Protein AF-A0A7W5F806-F1 (afdb_monomer)

Solvent-accessible surface area (backbone atoms only — not comparable to full-atom values): 10351 Å² total; per-residue (Å²): 133,63,73,72,60,57,54,53,52,53,51,51,53,52,50,52,51,51,52,53,51,51,50,52,54,54,52,52,51,53,51,51,50,54,50,49,51,55,50,48,52,54,51,50,49,52,49,50,55,48,52,51,53,49,49,53,52,48,57,46,51,53,48,53,52,50,50,52,50,52,51,52,51,50,51,52,51,43,52,49,51,53,53,50,45,50,51,52,47,52,51,35,40,72,46,95,58,99,50,35,64,62,50,40,51,50,45,47,64,65,39,50,60,55,48,52,49,45,50,53,54,42,35,74,77,41,53,89,49,36,63,51,52,50,49,46,49,49,55,51,51,54,42,53,51,50,55,46,54,34,40,75,73,62,36,62,73,41,58,79,66,46,55,63,57,49,53,56,47,51,52,44,51,50,52,36,49,48,33,51,53,24,53,75,69,73,44,81,58,73,87,130

Secondary structure (DSSP, 8-state):
--HHHHHHHHHHHHHHHHHHHHHHHHHHHHHHHHHHHHHHHHHHHHHHHHHHHHHHHHHHHHHHHHHHHHHHHHHHHHHHHHHHHHHHHHHHHHS-STTHHHHHHHHHHHHHHHHHHHHHHHHHH-GGGHHHHHHHHHHHHHHHHHHHHHHHHHGGGGGGTHHHHHHHHHHHHHHHHHHHHHHHHTPPPPP-

Radius of gyration: 40.41 Å; Cα contacts (8 Å, |Δi|>4): 108; chains: 1; bounding box: 88×19×124 Å

Nearest PDB structures (foldseek):
  9ivk-assembly1_A  TM=4.702E-01  e=1.812E+00  artificial sequences

Sequence (192 aa):
MDETQVVVVAAVVAAVAAVLASAVGAGGAILAQMLTVRATDKASAKRFEWEQKQAIRREKAERDAIFAETTRELFSKYLAAHYEYRLELARSCFEDSSTVVEKMDAAVEKYAGEILQIQSEIALIAPSLADATQELLSMGVDAGQAMRKAAEKDGATGAKGLRGEFDAFHDSVEDCREAMAAHLRGEPIPEA

pLDDT: mean 72.85, std 12.63, range [40.34, 89.38]

Foldseek 3Di:
DDPVVVVVVVVVVVVVVVVVVVVVVVVVVVVVVVVVVVVVVVVVVVVVVVVVVVVVVVVVVVVLVVLLVVLVVLLVQLVVLLVVLLVQLLVLLQDPDPCSLVSLVVSCVVSVVVNVVSLVVNCVSPVQLNVLSVVLVVLSVVLSVVSNVLCVPPNSPSNVVCVVSVVVSVVSSVLSVQQSVCVSVVHRRDDD

Structure (mmCIF, N/CA/C/O backbone):
data_AF-A0A7W5F806-F1
#
_entry.id   AF-A0A7W5F806-F1
#
loop_
_atom_site.group_PDB
_atom_site.id
_atom_site.type_symbol
_atom_site.label_atom_id
_atom_site.label_alt_id
_atom_site.label_comp_id
_atom_site.label_asym_id
_atom_site.label_entity_id
_atom_site.label_seq_id
_atom_site.pdbx_PDB_ins_code
_atom_site.Cartn_x
_atom_site.Cartn_y
_atom_site.Cartn_z
_atom_site.occupancy
_atom_site.B_iso_or_equiv
_atom_site.auth_seq_id
_atom_site.auth_comp_id
_atom_site.auth_asym_id
_atom_site.auth_atom_id
_atom_site.pdbx_PDB_model_num
ATOM 1 N N . MET A 1 1 ? 58.789 -3.090 -92.315 1.00 53.44 1 MET A N 1
ATOM 2 C CA . MET A 1 1 ? 58.625 -2.650 -90.915 1.00 53.44 1 MET A CA 1
ATOM 3 C C . MET A 1 1 ? 59.575 -3.486 -90.093 1.00 53.44 1 MET A C 1
ATOM 5 O O . MET A 1 1 ? 59.567 -4.696 -90.260 1.00 53.44 1 MET A O 1
ATOM 9 N N . ASP A 1 2 ? 60.448 -2.825 -89.344 1.00 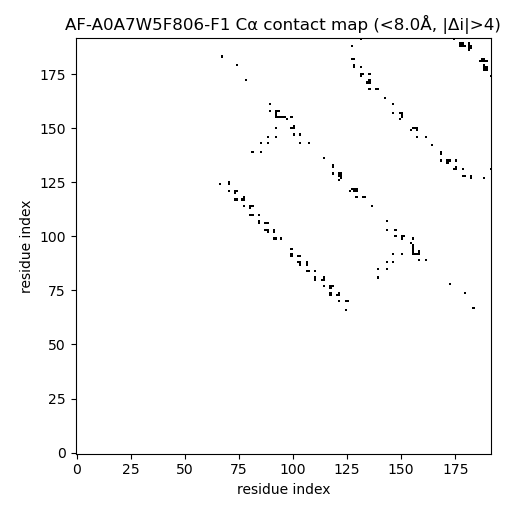50.41 2 ASP A N 1
ATOM 10 C CA . ASP A 1 2 ? 61.584 -3.431 -88.647 1.00 50.41 2 ASP A CA 1
ATOM 11 C C . ASP A 1 2 ? 61.082 -4.250 -87.443 1.00 50.41 2 ASP A C 1
ATOM 13 O O . ASP A 1 2 ? 60.284 -3.740 -86.650 1.00 50.41 2 ASP A O 1
ATOM 17 N N . GLU A 1 3 ? 61.483 -5.519 -87.315 1.00 54.19 3 GLU A N 1
ATOM 18 C CA . GLU A 1 3 ? 61.002 -6.445 -86.264 1.00 54.19 3 GLU A CA 1
ATOM 19 C C . GLU A 1 3 ? 61.240 -5.897 -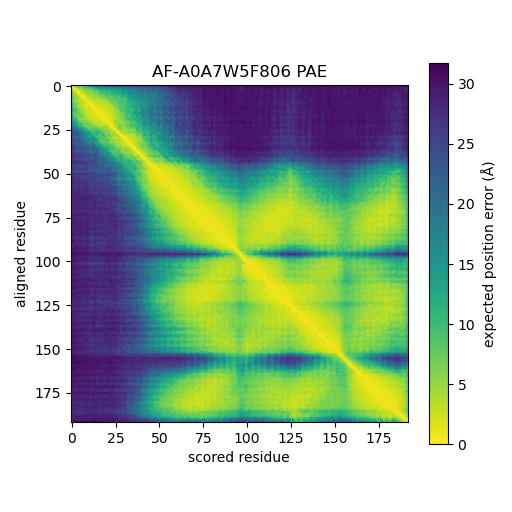84.846 1.00 54.19 3 GLU A C 1
ATOM 21 O O . GLU A 1 3 ? 60.463 -6.144 -83.921 1.00 54.19 3 GLU A O 1
ATOM 26 N N . THR A 1 4 ? 62.260 -5.056 -84.689 1.00 55.75 4 THR A N 1
ATOM 27 C CA . THR A 1 4 ? 62.587 -4.318 -83.465 1.00 55.75 4 THR A CA 1
ATOM 28 C C . THR A 1 4 ? 61.503 -3.326 -83.036 1.00 55.75 4 THR A C 1
ATOM 30 O O . THR A 1 4 ? 61.292 -3.148 -81.837 1.00 55.75 4 THR A O 1
ATOM 33 N N . GLN A 1 5 ? 60.753 -2.716 -83.962 1.00 49.06 5 GLN A N 1
ATOM 34 C CA . GLN A 1 5 ? 59.660 -1.799 -83.606 1.00 49.06 5 GLN A CA 1
ATOM 35 C C . GLN A 1 5 ? 58.417 -2.534 -83.086 1.00 49.06 5 GLN A C 1
ATOM 37 O O . GLN A 1 5 ? 57.716 -2.017 -82.218 1.00 49.06 5 GLN A O 1
ATOM 42 N N . VAL A 1 6 ? 58.161 -3.757 -83.561 1.00 57.75 6 VAL A N 1
ATOM 43 C CA . VAL A 1 6 ? 57.002 -4.562 -83.134 1.00 57.75 6 VAL A CA 1
ATOM 44 C C . VAL A 1 6 ? 57.175 -5.052 -81.692 1.00 57.75 6 VAL A C 1
ATOM 46 O O . VAL A 1 6 ? 56.229 -5.001 -80.904 1.00 57.75 6 VAL A O 1
ATOM 49 N N . VAL A 1 7 ? 58.395 -5.447 -81.311 1.00 60.81 7 VAL A N 1
ATOM 50 C CA . VAL A 1 7 ? 58.714 -5.915 -79.949 1.00 60.81 7 VAL A CA 1
ATOM 51 C C . VAL A 1 7 ? 58.60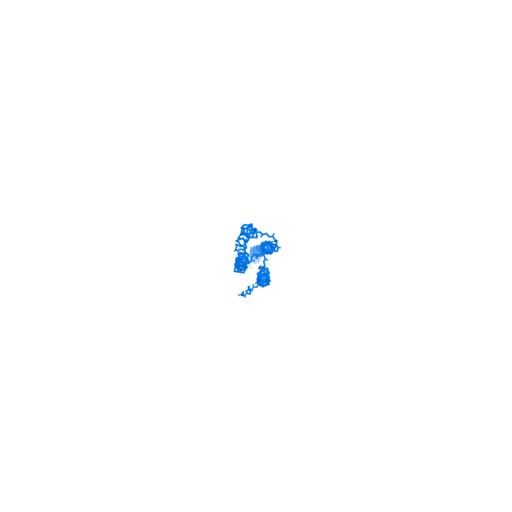8 -4.786 -78.918 1.00 60.81 7 VAL A C 1
ATOM 53 O O . VAL A 1 7 ? 58.071 -4.995 -77.829 1.00 60.81 7 VAL A O 1
ATOM 56 N N . VAL A 1 8 ? 59.051 -3.572 -79.261 1.00 62.59 8 VAL A N 1
ATOM 57 C CA . VAL A 1 8 ? 58.973 -2.410 -78.357 1.00 62.59 8 VAL A CA 1
ATOM 58 C C . VAL A 1 8 ? 57.521 -1.990 -78.117 1.00 62.59 8 VAL A C 1
ATOM 60 O O . VAL A 1 8 ? 57.140 -1.742 -76.975 1.00 62.59 8 VAL A O 1
ATOM 63 N N . VAL A 1 9 ? 56.677 -1.976 -79.153 1.00 65.06 9 VAL A N 1
ATOM 64 C CA . VAL A 1 9 ? 55.251 -1.638 -79.001 1.00 65.06 9 VAL A CA 1
ATOM 65 C C . VAL A 1 9 ? 54.519 -2.692 -78.165 1.00 65.06 9 VAL A C 1
ATOM 67 O O . VAL A 1 9 ? 53.753 -2.332 -77.272 1.00 65.06 9 VAL A O 1
ATOM 70 N N . ALA A 1 10 ? 54.794 -3.982 -78.378 1.00 64.56 10 ALA A N 1
ATOM 71 C CA . ALA A 1 10 ? 54.199 -5.055 -77.580 1.00 64.56 10 ALA A CA 1
ATOM 72 C C . ALA A 1 10 ? 54.601 -4.976 -76.094 1.00 64.56 10 ALA A C 1
ATOM 74 O O . ALA A 1 10 ? 53.752 -5.136 -75.216 1.00 64.56 10 ALA A O 1
ATOM 75 N N . ALA A 1 11 ? 55.868 -4.663 -75.802 1.00 65.88 11 ALA A N 1
ATOM 76 C CA . ALA A 1 11 ? 56.357 -4.490 -74.435 1.00 65.88 11 ALA A CA 1
ATOM 77 C C . ALA A 1 11 ? 55.731 -3.270 -73.735 1.00 65.88 11 ALA A C 1
ATOM 79 O O . ALA A 1 11 ? 55.354 -3.355 -72.565 1.00 65.88 11 ALA A O 1
ATOM 80 N N . VAL A 1 12 ? 55.554 -2.155 -74.454 1.00 65.25 12 VAL A N 1
ATOM 81 C CA . VAL A 1 12 ? 54.897 -0.950 -73.921 1.00 65.25 12 VAL A CA 1
ATOM 82 C C . VAL A 1 12 ? 53.415 -1.210 -73.642 1.00 65.25 12 VAL A C 1
ATOM 84 O O . VAL A 1 12 ? 52.924 -0.846 -72.576 1.00 65.25 12 VAL A O 1
ATOM 87 N N . VAL A 1 13 ? 52.704 -1.897 -74.542 1.00 66.75 13 VAL A N 1
ATOM 88 C CA . VAL A 1 13 ? 51.288 -2.251 -74.337 1.00 66.75 13 VAL A CA 1
ATOM 89 C C . VAL A 1 13 ? 51.118 -3.200 -73.145 1.00 66.75 13 VAL A C 1
ATOM 91 O O . VAL A 1 13 ? 50.230 -2.986 -72.320 1.00 66.75 13 VAL A O 1
ATOM 94 N N . ALA A 1 14 ? 51.992 -4.201 -72.996 1.00 65.44 14 ALA A N 1
ATOM 95 C CA . ALA A 1 14 ? 51.965 -5.118 -71.856 1.00 65.44 14 ALA A CA 1
ATOM 96 C C . ALA A 1 14 ? 52.254 -4.405 -70.521 1.00 65.44 14 ALA A C 1
ATOM 98 O O . ALA A 1 14 ? 51.575 -4.662 -69.527 1.00 65.44 14 ALA A O 1
ATOM 99 N N . ALA A 1 15 ? 53.209 -3.469 -70.498 1.00 58.03 15 ALA A N 1
ATOM 100 C CA . ALA A 1 15 ? 53.522 -2.679 -69.309 1.00 58.03 15 ALA A CA 1
ATOM 101 C C . ALA A 1 15 ? 52.363 -1.750 -68.909 1.00 58.03 15 ALA A C 1
ATOM 103 O O . ALA A 1 15 ? 52.002 -1.685 -67.735 1.00 58.03 15 ALA A O 1
ATOM 104 N N . VAL A 1 16 ? 51.725 -1.083 -69.877 1.00 55.22 16 VAL A N 1
ATOM 105 C CA . VAL A 1 16 ? 50.552 -0.228 -69.626 1.00 55.22 16 VAL A CA 1
ATOM 106 C C . VAL A 1 16 ? 49.368 -1.058 -69.120 1.00 55.22 16 VAL A C 1
ATOM 108 O O . VAL A 1 16 ? 48.707 -0.659 -68.161 1.00 55.22 16 VAL A O 1
ATOM 111 N N . ALA A 1 17 ? 49.136 -2.244 -69.690 1.00 56.22 17 ALA A N 1
ATOM 112 C CA . ALA A 1 17 ? 48.099 -3.161 -69.222 1.00 56.22 17 ALA A CA 1
ATOM 113 C C . ALA A 1 17 ? 48.364 -3.664 -67.791 1.00 56.22 17 ALA A C 1
ATOM 115 O O . ALA A 1 17 ? 47.437 -3.718 -66.984 1.00 56.22 17 ALA A O 1
ATOM 116 N N . ALA A 1 18 ? 49.618 -3.969 -67.442 1.00 56.12 18 ALA A N 1
ATOM 117 C CA . ALA A 1 18 ? 50.000 -4.386 -66.093 1.00 56.12 18 ALA A CA 1
ATOM 118 C C . ALA A 1 18 ? 49.820 -3.261 -65.059 1.00 56.12 18 ALA A C 1
ATOM 120 O O . ALA A 1 18 ? 49.301 -3.499 -63.967 1.00 56.12 18 ALA A O 1
ATOM 121 N N . VAL A 1 19 ? 50.181 -2.022 -65.411 1.00 52.84 19 VAL A N 1
ATOM 122 C CA . VAL A 1 19 ? 49.985 -0.847 -64.546 1.00 52.84 19 VAL A CA 1
ATOM 123 C C . VAL A 1 19 ? 48.495 -0.586 -64.322 1.00 52.84 19 VAL A C 1
ATOM 125 O O . VAL A 1 19 ? 48.072 -0.439 -63.176 1.00 52.84 19 VAL A O 1
ATOM 128 N N . LEU A 1 20 ? 47.675 -0.625 -65.375 1.00 48.78 20 LEU A N 1
ATOM 129 C CA . LEU A 1 20 ? 46.223 -0.463 -65.259 1.00 48.78 20 LEU A CA 1
ATOM 130 C C . LEU A 1 20 ? 45.578 -1.592 -64.439 1.00 48.78 20 LEU A C 1
ATOM 132 O O . LEU A 1 20 ? 44.752 -1.317 -63.571 1.00 48.78 20 LEU A O 1
ATOM 136 N N . ALA A 1 21 ? 45.994 -2.845 -64.638 1.00 55.81 21 ALA A N 1
ATOM 137 C CA . ALA A 1 21 ? 45.506 -3.980 -63.855 1.00 55.81 21 ALA A CA 1
ATOM 138 C C . ALA A 1 21 ? 45.890 -3.870 -62.367 1.00 55.81 21 ALA A C 1
ATOM 140 O O . ALA A 1 21 ? 45.052 -4.112 -61.495 1.00 55.81 21 ALA A O 1
ATOM 141 N N . SER A 1 22 ? 47.120 -3.439 -62.060 1.00 51.88 22 SER A N 1
ATOM 142 C CA . SER A 1 22 ? 47.565 -3.212 -60.677 1.00 51.88 22 SER A CA 1
ATOM 143 C C . SER A 1 22 ? 46.823 -2.055 -59.996 1.00 51.88 22 SER A C 1
ATOM 145 O O . SER A 1 22 ? 46.468 -2.161 -58.822 1.00 51.88 22 SER A O 1
ATOM 147 N N . ALA A 1 23 ? 46.509 -0.987 -60.738 1.00 52.72 23 ALA A N 1
ATOM 148 C CA . ALA A 1 23 ? 45.757 0.157 -60.233 1.00 52.72 23 ALA A CA 1
ATOM 149 C C . ALA A 1 23 ? 44.295 -0.211 -59.929 1.00 52.72 23 ALA A C 1
ATOM 151 O O . ALA A 1 23 ? 43.752 0.203 -58.904 1.00 52.72 23 ALA A O 1
ATOM 152 N N . VAL A 1 24 ? 43.672 -1.047 -60.767 1.00 56.75 24 VAL A N 1
ATOM 153 C CA . VAL A 1 24 ? 42.317 -1.574 -60.534 1.00 56.75 24 VAL A CA 1
ATOM 154 C C . VAL A 1 24 ? 42.290 -2.532 -59.334 1.00 56.75 24 VAL A C 1
ATOM 156 O O . VAL A 1 24 ? 41.389 -2.437 -58.499 1.00 56.75 24 VAL A O 1
ATOM 159 N N . GLY A 1 25 ? 43.299 -3.398 -59.183 1.00 53.50 25 GLY A N 1
ATOM 160 C CA . GLY A 1 25 ? 43.433 -4.285 -58.020 1.00 53.50 25 GLY A CA 1
ATOM 161 C C . GLY A 1 25 ? 43.620 -3.529 -56.697 1.00 53.50 25 GLY A C 1
ATOM 162 O O . GLY A 1 25 ? 42.955 -3.837 -55.706 1.00 53.50 25 GLY A O 1
ATOM 163 N N . ALA A 1 26 ? 44.461 -2.489 -56.687 1.00 56.12 26 ALA A N 1
ATOM 164 C CA . ALA A 1 26 ? 44.672 -1.639 -55.514 1.00 56.12 26 ALA A CA 1
ATOM 165 C C . ALA A 1 26 ? 43.434 -0.785 -55.174 1.00 56.12 26 ALA A C 1
ATOM 167 O O . ALA A 1 26 ? 43.068 -0.661 -54.004 1.00 56.12 26 ALA A O 1
ATOM 168 N N . GLY A 1 27 ? 42.736 -0.254 -56.186 1.00 40.34 27 GLY A N 1
ATOM 169 C CA . GLY A 1 27 ? 41.487 0.492 -56.003 1.00 40.34 27 GLY A CA 1
ATOM 170 C C . GLY A 1 27 ? 40.355 -0.360 -55.413 1.00 40.34 27 GLY A C 1
ATOM 171 O O . GLY A 1 27 ? 39.630 0.101 -54.529 1.00 40.34 27 GLY A O 1
ATOM 172 N N . GLY A 1 28 ? 40.243 -1.627 -55.828 1.00 48.16 28 GLY A N 1
ATOM 173 C CA . GLY A 1 28 ? 39.284 -2.581 -55.262 1.00 48.16 28 GLY A CA 1
ATOM 174 C C . GLY A 1 28 ? 39.561 -2.925 -53.794 1.00 48.16 28 GLY A C 1
ATOM 175 O O . GLY A 1 28 ? 38.628 -3.003 -52.995 1.00 48.16 28 GLY A O 1
ATOM 176 N N . ALA A 1 29 ? 40.835 -3.059 -53.410 1.00 55.88 29 ALA A N 1
ATOM 177 C CA . ALA A 1 29 ? 41.231 -3.341 -52.030 1.00 55.88 29 ALA A CA 1
ATOM 178 C C . ALA A 1 29 ? 40.919 -2.175 -51.073 1.00 55.88 29 ALA A C 1
ATOM 180 O O . ALA A 1 29 ? 40.424 -2.405 -49.970 1.00 55.88 29 ALA A O 1
ATOM 181 N N . ILE A 1 30 ? 41.133 -0.926 -51.504 1.00 54.56 30 ILE A N 1
ATOM 182 C CA . ILE A 1 30 ? 40.809 0.269 -50.704 1.00 54.56 30 ILE A CA 1
ATOM 183 C C . ILE A 1 30 ? 39.291 0.397 -50.508 1.00 54.56 30 ILE A C 1
ATOM 185 O O . ILE A 1 30 ? 38.830 0.666 -49.398 1.00 54.56 30 ILE A O 1
ATOM 189 N N . LEU A 1 31 ? 38.495 0.147 -51.553 1.00 43.94 31 LEU A N 1
ATOM 190 C CA . LEU A 1 31 ? 37.032 0.156 -51.449 1.00 43.94 31 LEU A CA 1
ATOM 191 C C . LEU A 1 31 ? 36.510 -0.967 -50.545 1.00 43.94 31 LEU A C 1
ATOM 193 O O . LEU A 1 31 ? 35.621 -0.720 -49.730 1.00 43.94 31 LEU A O 1
ATOM 197 N N . ALA A 1 32 ? 37.083 -2.170 -50.629 1.00 54.22 32 ALA A N 1
ATOM 198 C CA . ALA A 1 32 ? 36.756 -3.268 -49.724 1.00 54.22 32 ALA A CA 1
ATOM 199 C C . ALA A 1 32 ? 37.082 -2.907 -48.268 1.00 54.22 32 ALA A C 1
ATOM 201 O O . ALA A 1 32 ? 36.230 -3.094 -47.404 1.00 54.22 32 ALA A O 1
ATOM 202 N N . GLN A 1 33 ? 38.248 -2.303 -48.004 1.00 52.94 33 GLN A N 1
ATOM 203 C CA . GLN A 1 33 ? 38.631 -1.838 -46.667 1.00 52.94 33 GLN A CA 1
ATOM 204 C C . GLN A 1 33 ? 37.668 -0.765 -46.132 1.00 52.94 33 GLN A C 1
ATOM 206 O O . GLN A 1 33 ? 37.164 -0.894 -45.015 1.00 52.94 33 GLN A O 1
ATOM 211 N N . MET A 1 34 ? 37.314 0.242 -46.941 1.00 48.69 34 MET A N 1
ATOM 212 C CA . MET A 1 34 ? 36.336 1.273 -46.559 1.00 48.69 34 MET A CA 1
ATOM 213 C C . MET A 1 34 ? 34.936 0.698 -46.295 1.00 48.69 34 MET A C 1
ATOM 215 O O . MET A 1 34 ? 34.245 1.137 -45.372 1.00 48.69 34 MET A O 1
ATOM 219 N N . LEU A 1 35 ? 34.503 -0.289 -47.085 1.00 46.19 35 LEU A N 1
ATOM 220 C CA . LEU A 1 35 ? 33.226 -0.973 -46.883 1.00 46.19 35 LEU A CA 1
ATOM 221 C C . LEU A 1 35 ? 33.250 -1.867 -45.642 1.00 46.19 35 LEU A C 1
ATOM 223 O O . LEU A 1 35 ? 32.270 -1.871 -44.899 1.00 46.19 35 LEU A O 1
ATOM 227 N N . THR A 1 36 ? 34.356 -2.567 -45.370 1.00 47.38 36 THR A N 1
ATOM 228 C CA . THR A 1 36 ? 34.499 -3.370 -44.151 1.00 47.38 36 THR A CA 1
ATOM 229 C C . THR A 1 36 ? 34.490 -2.503 -42.903 1.00 47.38 36 THR A C 1
ATOM 231 O O . THR A 1 36 ? 33.782 -2.870 -41.973 1.00 47.38 36 THR A O 1
ATOM 234 N N . VAL A 1 37 ? 35.153 -1.336 -42.904 1.00 49.78 37 VAL A N 1
ATOM 235 C CA . VAL A 1 37 ? 35.123 -0.366 -41.791 1.00 49.78 37 VAL A CA 1
ATOM 236 C C . VAL A 1 37 ? 33.700 0.144 -41.565 1.00 49.78 37 VAL A C 1
ATOM 238 O O . VAL A 1 37 ? 33.172 0.025 -40.467 1.00 49.78 37 VAL A O 1
ATOM 241 N N . ARG A 1 38 ? 32.992 0.572 -42.620 1.00 53.03 38 ARG A N 1
ATOM 242 C CA . ARG A 1 38 ? 31.582 0.994 -42.495 1.00 53.03 38 ARG A CA 1
ATOM 243 C C . ARG A 1 38 ? 30.645 -0.127 -42.039 1.00 53.03 38 ARG A C 1
ATOM 245 O O . ARG A 1 38 ? 29.655 0.143 -41.360 1.00 53.03 38 ARG A O 1
ATOM 252 N N . ALA A 1 39 ? 30.899 -1.371 -42.438 1.00 52.84 39 ALA A N 1
ATOM 253 C CA . ALA A 1 39 ? 30.115 -2.523 -42.002 1.00 52.84 39 ALA A CA 1
ATOM 254 C C . ALA A 1 39 ? 30.413 -2.894 -40.541 1.00 52.84 39 ALA A C 1
ATOM 256 O O . ALA A 1 39 ? 29.477 -3.208 -39.805 1.00 52.84 39 ALA A O 1
ATOM 257 N N . THR A 1 40 ? 31.677 -2.804 -40.108 1.00 57.41 40 THR A N 1
ATOM 258 C CA . THR A 1 40 ? 32.054 -2.997 -38.700 1.00 57.41 40 THR A CA 1
ATOM 259 C C . THR A 1 40 ? 31.499 -1.880 -37.831 1.00 57.41 40 THR A C 1
ATOM 261 O O . THR A 1 40 ? 30.894 -2.195 -36.819 1.00 57.41 40 THR A O 1
ATOM 264 N N . ASP A 1 41 ? 31.546 -0.618 -38.255 1.00 55.59 41 ASP A N 1
ATOM 265 C CA . ASP A 1 41 ? 30.942 0.503 -37.522 1.00 55.59 41 ASP A CA 1
ATOM 266 C C . ASP A 1 41 ? 29.429 0.335 -37.356 1.00 55.59 41 ASP A C 1
ATOM 268 O O . ASP A 1 41 ? 28.892 0.522 -36.267 1.00 55.59 41 ASP A O 1
ATOM 272 N N . LYS A 1 42 ? 28.720 -0.103 -38.406 1.00 59.12 42 LYS A N 1
ATOM 273 C CA . LYS A 1 42 ? 27.279 -0.396 -38.322 1.00 59.12 42 LYS A CA 1
ATOM 274 C C . LYS A 1 42 ? 26.971 -1.602 -37.433 1.00 59.12 42 LYS A C 1
ATOM 276 O O . LYS A 1 42 ? 25.951 -1.602 -36.747 1.00 59.12 42 LYS A O 1
ATOM 281 N N . ALA A 1 43 ? 27.806 -2.640 -37.452 1.00 62.31 43 ALA A N 1
ATOM 282 C CA . ALA A 1 43 ? 27.638 -3.805 -36.586 1.00 62.31 43 ALA A CA 1
ATOM 283 C C . ALA A 1 43 ? 27.928 -3.460 -35.115 1.00 62.31 43 ALA A C 1
ATOM 285 O O . ALA A 1 43 ? 27.178 -3.876 -34.234 1.00 62.31 43 ALA A O 1
ATOM 286 N N . SER A 1 44 ? 28.959 -2.655 -34.862 1.00 62.03 44 SER A N 1
ATOM 287 C CA . SER A 1 44 ? 29.324 -2.129 -33.546 1.00 62.03 44 SER A CA 1
ATOM 288 C C . SER A 1 44 ? 28.252 -1.189 -33.001 1.00 62.03 44 SER A C 1
ATOM 290 O O . SER A 1 44 ? 27.843 -1.350 -31.858 1.00 62.03 44 SER A O 1
ATOM 292 N N . ALA A 1 45 ? 27.705 -0.292 -33.829 1.00 61.97 45 ALA A N 1
ATOM 293 C CA . ALA A 1 45 ? 26.586 0.571 -33.453 1.00 61.97 45 ALA A CA 1
ATOM 294 C C . ALA A 1 45 ? 25.328 -0.240 -33.098 1.00 61.97 45 ALA A C 1
ATOM 296 O O . ALA A 1 45 ? 24.699 0.018 -32.079 1.00 61.97 45 ALA A O 1
ATOM 297 N N . LYS A 1 46 ? 24.999 -1.286 -33.871 1.00 70.31 46 LYS A N 1
ATOM 298 C CA . LYS A 1 46 ? 23.878 -2.190 -33.550 1.00 70.31 46 LYS A CA 1
ATOM 299 C C . LYS A 1 46 ? 24.090 -2.963 -32.248 1.00 70.31 46 LYS A C 1
ATOM 301 O O . LYS A 1 46 ? 23.133 -3.161 -31.504 1.00 70.31 46 LYS A O 1
ATOM 306 N N . ARG A 1 47 ? 25.318 -3.422 -31.980 1.00 67.50 47 ARG A N 1
ATOM 307 C CA . ARG A 1 47 ? 25.665 -4.075 -30.708 1.00 67.50 47 ARG A CA 1
ATOM 308 C C . ARG A 1 47 ? 25.538 -3.097 -29.546 1.00 67.50 47 ARG A C 1
ATOM 310 O O . ARG A 1 47 ? 24.875 -3.433 -28.577 1.00 67.50 47 ARG A O 1
ATOM 317 N N . PHE A 1 48 ? 26.055 -1.882 -29.692 1.00 71.12 48 PHE A N 1
ATOM 318 C CA . PHE A 1 48 ? 25.937 -0.828 -28.689 1.00 71.12 48 PHE A CA 1
ATOM 319 C C . PHE A 1 48 ? 24.473 -0.451 -28.408 1.00 71.12 48 PHE A C 1
ATOM 321 O O . PHE A 1 48 ? 24.060 -0.411 -27.254 1.00 71.12 48 PHE A O 1
ATOM 328 N N . GLU A 1 49 ? 23.644 -0.261 -29.442 1.00 73.06 49 GLU A N 1
ATOM 329 C CA . GLU A 1 49 ? 22.204 -0.014 -29.275 1.00 73.06 49 GLU A CA 1
ATOM 330 C C . GLU A 1 49 ? 21.491 -1.176 -28.572 1.00 73.06 49 GLU A C 1
ATOM 332 O O . GLU A 1 49 ? 20.581 -0.964 -27.766 1.00 73.06 49 GLU A O 1
ATOM 337 N N . TRP A 1 50 ? 21.871 -2.417 -28.885 1.00 81.38 50 TRP A N 1
ATOM 338 C CA . TRP A 1 50 ? 21.316 -3.595 -28.229 1.00 81.38 50 TRP A CA 1
ATOM 339 C C . TRP A 1 50 ? 21.742 -3.669 -26.758 1.00 81.38 50 TRP A C 1
ATOM 341 O O . TRP A 1 50 ? 20.880 -3.858 -25.902 1.00 81.38 50 TRP A O 1
ATOM 351 N N . GLU A 1 51 ? 23.022 -3.456 -26.450 1.00 76.81 51 GLU A N 1
ATOM 352 C CA . GLU A 1 51 ? 23.556 -3.419 -25.083 1.00 76.81 51 GLU A CA 1
ATOM 353 C C . GLU A 1 51 ? 22.903 -2.305 -24.259 1.00 76.81 51 GLU A C 1
ATOM 355 O O . GLU A 1 51 ? 22.460 -2.552 -23.139 1.00 76.81 51 GLU A O 1
ATOM 360 N N . GLN A 1 52 ? 22.728 -1.113 -24.838 1.00 81.62 52 GLN A N 1
ATOM 361 C CA . GLN A 1 52 ? 22.028 -0.002 -24.195 1.00 81.62 52 GLN A CA 1
ATOM 362 C C . GLN A 1 52 ? 20.558 -0.347 -23.917 1.00 81.62 52 GLN A C 1
ATOM 364 O O . GLN A 1 52 ? 20.063 -0.118 -22.815 1.00 81.62 52 GLN A O 1
ATOM 369 N N . LYS A 1 53 ? 19.852 -0.961 -24.878 1.00 78.44 53 LYS A N 1
ATOM 370 C CA . LYS A 1 53 ? 18.470 -1.429 -24.672 1.00 78.44 53 LYS A CA 1
ATOM 371 C C . LYS A 1 53 ? 18.382 -2.509 -23.593 1.00 78.44 53 LYS A C 1
ATOM 373 O O . LYS A 1 53 ? 17.414 -2.515 -22.836 1.00 78.44 53 LYS A O 1
ATOM 378 N N . GLN A 1 54 ? 19.353 -3.417 -23.513 1.00 79.94 54 GLN A N 1
ATOM 379 C CA . GLN A 1 54 ? 19.414 -4.430 -22.455 1.00 79.94 54 GLN A CA 1
ATOM 380 C C . GLN A 1 54 ? 19.677 -3.797 -21.086 1.00 79.94 54 GLN A C 1
ATOM 382 O O . GLN A 1 54 ? 19.005 -4.161 -20.124 1.00 79.94 54 GLN A O 1
ATOM 387 N N . ALA A 1 55 ? 20.589 -2.826 -21.003 1.00 74.69 55 ALA A N 1
ATOM 388 C CA . ALA A 1 55 ? 20.875 -2.093 -19.775 1.00 74.69 55 ALA A CA 1
ATOM 389 C C . ALA A 1 55 ? 19.633 -1.349 -19.262 1.00 74.69 55 ALA A C 1
ATOM 391 O O . ALA A 1 55 ? 19.248 -1.543 -18.115 1.00 74.69 55 ALA A O 1
ATOM 392 N N . ILE A 1 56 ? 18.932 -0.612 -20.135 1.00 80.69 56 ILE A N 1
ATOM 393 C CA . ILE A 1 56 ? 17.680 0.083 -19.785 1.00 80.69 56 ILE A CA 1
ATOM 394 C C . ILE A 1 56 ? 16.617 -0.910 -19.294 1.00 80.69 56 ILE A C 1
ATOM 396 O O . ILE A 1 56 ? 15.917 -0.638 -18.322 1.00 80.69 56 ILE A O 1
ATOM 400 N N . ARG A 1 57 ? 16.485 -2.075 -19.944 1.00 81.44 57 ARG A N 1
ATOM 401 C CA . ARG A 1 57 ? 15.535 -3.115 -19.514 1.00 81.44 57 ARG A CA 1
ATOM 402 C C . ARG A 1 57 ? 15.887 -3.696 -18.147 1.00 81.44 57 ARG A C 1
ATOM 404 O O . ARG A 1 57 ? 14.972 -3.919 -17.364 1.00 81.44 57 ARG A O 1
ATOM 411 N N . ARG A 1 58 ? 17.171 -3.936 -17.861 1.00 83.56 58 ARG A N 1
ATOM 412 C CA . ARG A 1 58 ? 17.625 -4.418 -16.546 1.00 83.56 58 ARG A CA 1
ATOM 413 C C . ARG A 1 58 ? 17.394 -3.380 -15.460 1.00 83.56 58 ARG A C 1
ATOM 415 O O . ARG A 1 58 ? 16.767 -3.701 -14.465 1.00 83.56 58 ARG A O 1
ATOM 422 N N . GLU A 1 59 ? 17.802 -2.138 -15.697 1.00 77.31 59 GLU A N 1
ATOM 423 C CA . GLU A 1 59 ? 17.605 -1.037 -14.750 1.00 77.31 59 GLU A CA 1
ATOM 424 C C . GLU A 1 59 ? 16.114 -0.784 -14.488 1.00 77.31 59 GLU A C 1
ATOM 426 O O . GLU A 1 59 ? 15.710 -0.464 -13.372 1.00 77.31 59 GLU A O 1
ATOM 431 N N . LYS A 1 60 ? 15.266 -0.940 -15.512 1.00 80.56 60 LYS A N 1
ATOM 432 C CA . LYS A 1 60 ? 13.815 -0.906 -15.332 1.00 80.56 60 LYS A CA 1
ATOM 433 C C . LYS A 1 60 ? 13.333 -2.082 -14.477 1.00 80.56 60 LYS A C 1
ATOM 435 O O . LYS A 1 60 ? 12.628 -1.845 -13.513 1.00 80.56 60 LYS A O 1
ATOM 440 N N . ALA A 1 61 ? 13.736 -3.314 -14.788 1.00 80.00 61 ALA A N 1
ATOM 441 C CA . ALA A 1 61 ? 13.323 -4.494 -14.027 1.00 80.00 61 ALA A CA 1
ATOM 442 C C . ALA A 1 61 ? 13.767 -4.440 -12.553 1.00 80.00 61 ALA A C 1
ATOM 444 O O . ALA A 1 61 ? 13.010 -4.832 -11.671 1.00 80.00 61 ALA A O 1
ATOM 445 N N . GLU A 1 62 ? 14.966 -3.925 -12.276 1.00 81.69 62 GLU A N 1
ATOM 446 C CA . GLU A 1 62 ? 15.464 -3.700 -10.914 1.00 81.69 62 GLU A CA 1
ATOM 447 C C . GLU A 1 62 ? 14.629 -2.647 -10.181 1.00 81.69 62 GLU A C 1
ATOM 449 O O . GLU A 1 62 ? 14.226 -2.869 -9.040 1.00 81.69 62 GLU A O 1
ATOM 454 N N . ARG A 1 63 ? 14.307 -1.527 -10.843 1.00 77.12 63 ARG A N 1
ATOM 455 C CA . ARG A 1 63 ? 13.410 -0.509 -10.280 1.00 77.12 63 ARG A CA 1
ATOM 456 C C . ARG A 1 63 ? 12.016 -1.064 -10.014 1.00 77.12 63 ARG A C 1
ATOM 458 O O . ARG A 1 63 ? 11.506 -0.866 -8.919 1.00 77.12 63 ARG A O 1
ATOM 465 N N . ASP A 1 64 ? 11.436 -1.786 -10.967 1.00 80.12 64 ASP A N 1
ATOM 466 C CA . ASP A 1 64 ? 10.112 -2.400 -10.834 1.00 80.12 64 ASP A CA 1
ATOM 467 C C . ASP A 1 64 ? 10.089 -3.394 -9.654 1.00 80.12 64 ASP A C 1
ATOM 469 O O . ASP A 1 64 ? 9.135 -3.410 -8.878 1.00 80.12 64 ASP A O 1
ATOM 473 N N . ALA A 1 65 ? 11.164 -4.167 -9.451 1.00 81.69 65 ALA A N 1
ATOM 474 C CA . ALA A 1 65 ? 11.299 -5.068 -8.305 1.00 81.69 65 ALA A CA 1
ATOM 475 C C . ALA A 1 65 ? 11.375 -4.315 -6.966 1.00 81.69 65 ALA A C 1
ATOM 477 O O . ALA A 1 65 ? 10.705 -4.704 -6.010 1.00 81.69 65 ALA A O 1
ATOM 478 N N . ILE A 1 66 ? 12.145 -3.222 -6.900 1.00 80.06 66 ILE A N 1
ATOM 479 C CA . ILE A 1 66 ? 12.226 -2.366 -5.706 1.00 80.06 66 ILE A CA 1
ATOM 480 C C . ILE A 1 66 ? 10.859 -1.746 -5.402 1.00 80.06 66 ILE A C 1
ATOM 482 O O . ILE A 1 66 ? 10.421 -1.764 -4.256 1.00 80.06 66 ILE A O 1
ATOM 486 N N . PHE A 1 67 ? 10.157 -1.232 -6.414 1.00 81.81 67 PHE A N 1
ATOM 487 C CA . PHE A 1 67 ? 8.821 -0.665 -6.234 1.00 81.81 67 PHE A CA 1
ATOM 488 C C . PHE A 1 67 ? 7.813 -1.708 -5.751 1.00 81.81 67 PHE A C 1
ATOM 490 O O . PHE A 1 67 ? 7.060 -1.429 -4.819 1.00 81.81 67 PHE A O 1
ATOM 497 N N . ALA A 1 68 ? 7.822 -2.914 -6.322 1.00 82.81 68 ALA A N 1
ATOM 498 C CA . ALA A 1 68 ? 6.950 -4.001 -5.887 1.00 82.81 68 ALA A CA 1
ATOM 499 C C . ALA A 1 68 ? 7.209 -4.405 -4.424 1.00 82.81 68 ALA A C 1
ATOM 501 O O . ALA A 1 68 ? 6.260 -4.635 -3.673 1.00 82.81 68 ALA A O 1
ATOM 502 N N . GLU A 1 69 ? 8.478 -4.463 -4.008 1.00 87.88 69 GLU A N 1
ATOM 503 C CA . GLU A 1 69 ? 8.859 -4.773 -2.626 1.00 87.88 69 GLU A CA 1
ATOM 504 C C . GLU A 1 69 ? 8.397 -3.680 -1.656 1.00 87.88 69 GLU A C 1
ATOM 506 O O . GLU A 1 69 ? 7.686 -3.974 -0.697 1.00 87.88 69 GLU A O 1
ATOM 511 N N . THR A 1 70 ? 8.713 -2.415 -1.950 1.00 85.25 70 THR A N 1
ATOM 512 C CA . THR A 1 70 ? 8.302 -1.264 -1.132 1.00 85.25 70 THR A CA 1
ATOM 513 C C . THR A 1 70 ? 6.783 -1.175 -1.015 1.00 85.25 70 THR A C 1
ATOM 515 O O . THR A 1 70 ? 6.258 -0.947 0.073 1.00 85.25 70 THR A O 1
ATOM 518 N N . THR A 1 71 ? 6.058 -1.404 -2.114 1.00 84.06 71 THR A N 1
ATOM 519 C CA . THR A 1 71 ? 4.588 -1.398 -2.101 1.00 84.06 71 THR A CA 1
ATOM 520 C C . THR A 1 71 ? 4.062 -2.506 -1.194 1.00 84.06 71 THR A C 1
ATOM 522 O O . THR A 1 71 ? 3.171 -2.261 -0.385 1.00 84.06 71 THR A O 1
ATOM 525 N N . ARG A 1 72 ? 4.639 -3.716 -1.259 1.00 86.94 72 ARG A N 1
ATOM 526 C CA . ARG A 1 72 ? 4.263 -4.830 -0.373 1.00 86.94 72 ARG A CA 1
ATOM 527 C C . ARG A 1 72 ? 4.522 -4.506 1.094 1.00 86.94 72 ARG A C 1
ATOM 529 O O . ARG A 1 72 ? 3.671 -4.800 1.930 1.00 86.94 72 ARG A O 1
ATOM 536 N N . GLU A 1 73 ? 5.665 -3.905 1.402 1.00 89.06 73 GLU A N 1
ATOM 537 C CA . GLU A 1 73 ? 6.022 -3.526 2.767 1.00 89.06 73 GLU A CA 1
ATOM 538 C C . GLU A 1 73 ? 5.058 -2.473 3.332 1.00 89.06 73 GLU A C 1
ATOM 540 O O . GLU A 1 73 ? 4.510 -2.665 4.419 1.00 89.06 73 GLU A O 1
ATOM 545 N N . LEU A 1 74 ? 4.805 -1.394 2.586 1.00 87.25 74 LEU A N 1
ATOM 546 C CA . LEU A 1 74 ? 3.878 -0.336 2.997 1.00 87.25 74 LEU A CA 1
ATOM 547 C C . LEU A 1 74 ? 2.460 -0.867 3.174 1.00 87.25 74 LEU A C 1
ATOM 549 O O . LEU A 1 74 ? 1.810 -0.569 4.171 1.00 87.25 74 LEU A O 1
ATOM 553 N N . PHE A 1 75 ? 1.999 -1.711 2.254 1.00 85.88 75 PHE A N 1
ATOM 554 C CA . PHE A 1 75 ? 0.672 -2.301 2.346 1.00 85.88 75 PHE A CA 1
ATOM 555 C C . PHE A 1 75 ? 0.545 -3.258 3.540 1.00 85.88 75 PHE A C 1
ATOM 557 O O . PHE A 1 75 ? -0.462 -3.255 4.244 1.00 85.88 75 PHE A O 1
ATOM 564 N N . SER A 1 76 ? 1.591 -4.034 3.839 1.00 87.69 76 SER A N 1
ATOM 565 C CA . SER A 1 76 ? 1.620 -4.873 5.040 1.00 87.69 76 SER A CA 1
ATOM 566 C C . SER A 1 76 ? 1.556 -4.040 6.322 1.00 87.69 76 SER A C 1
ATOM 568 O O . SER A 1 76 ? 0.867 -4.436 7.260 1.00 87.69 76 SER A O 1
ATOM 570 N N . LYS A 1 77 ? 2.259 -2.901 6.373 1.00 89.38 77 LYS A N 1
ATOM 571 C CA . LYS A 1 77 ? 2.200 -1.960 7.503 1.00 89.38 77 LYS A CA 1
ATOM 572 C C . LYS A 1 77 ? 0.812 -1.339 7.636 1.00 89.38 77 LYS A C 1
ATOM 574 O O . LYS A 1 77 ? 0.274 -1.290 8.736 1.00 89.38 77 LYS A O 1
ATOM 579 N N . TYR A 1 78 ? 0.214 -0.944 6.515 1.00 85.06 78 TYR A N 1
ATOM 580 C CA . TYR A 1 78 ? -1.129 -0.375 6.458 1.00 85.06 78 TYR A CA 1
ATOM 581 C C . TYR A 1 78 ? -2.182 -1.323 7.043 1.00 85.06 78 TYR A C 1
ATOM 583 O O . TYR A 1 78 ? -2.941 -0.942 7.934 1.00 85.06 78 TYR A O 1
ATOM 591 N N . LEU A 1 79 ? -2.187 -2.583 6.593 1.00 86.69 79 LEU A N 1
ATOM 592 C CA . LEU A 1 79 ? -3.111 -3.591 7.109 1.00 86.69 79 LEU A CA 1
ATOM 593 C C . LEU A 1 79 ? -2.857 -3.899 8.588 1.00 86.69 79 LEU A C 1
ATOM 595 O O . LEU A 1 79 ? -3.811 -4.029 9.352 1.00 86.69 79 LEU A O 1
ATOM 599 N N . ALA A 1 80 ? -1.592 -3.997 9.006 1.00 88.31 80 ALA A N 1
ATOM 600 C CA . ALA A 1 80 ? -1.248 -4.237 10.405 1.00 88.31 80 ALA A CA 1
ATOM 601 C C . ALA A 1 80 ? -1.777 -3.120 11.319 1.00 88.31 80 ALA A C 1
ATOM 603 O O . ALA A 1 80 ? -2.452 -3.422 12.301 1.00 88.31 80 ALA A O 1
ATOM 604 N N . ALA A 1 81 ? -1.556 -1.852 10.957 1.00 86.94 81 ALA A N 1
ATOM 605 C CA . ALA A 1 81 ? -2.045 -0.701 11.715 1.00 86.94 81 ALA A CA 1
ATOM 606 C C . ALA A 1 81 ? -3.579 -0.708 11.846 1.00 86.94 81 ALA A C 1
ATOM 608 O O . ALA A 1 81 ? -4.114 -0.484 12.930 1.00 86.94 81 ALA A O 1
ATOM 609 N N . HIS A 1 82 ? -4.294 -1.045 10.769 1.00 83.81 82 HIS A N 1
ATOM 610 C CA . HIS A 1 82 ? -5.754 -1.179 10.786 1.00 83.81 82 HIS A CA 1
ATOM 611 C C . HIS A 1 82 ? -6.252 -2.319 11.683 1.00 83.81 82 HIS A C 1
ATOM 613 O O . HIS A 1 82 ? -7.199 -2.135 12.453 1.00 83.81 82 HIS A O 1
ATOM 619 N N . TYR A 1 83 ? -5.609 -3.489 11.630 1.00 83.25 83 TYR A N 1
ATOM 620 C CA . TYR A 1 83 ? -5.942 -4.603 12.520 1.00 83.25 83 TYR A CA 1
ATOM 621 C C . TYR A 1 83 ? -5.668 -4.269 13.986 1.00 83.25 83 TYR A C 1
ATOM 623 O O . TYR A 1 83 ? -6.489 -4.586 14.849 1.00 83.25 83 TYR A O 1
ATOM 631 N N . GLU A 1 84 ? -4.540 -3.627 14.281 1.00 86.44 84 GLU A N 1
ATOM 632 C CA . GLU A 1 84 ? -4.204 -3.205 15.638 1.00 86.44 84 GLU A CA 1
ATOM 633 C C . GLU A 1 84 ? -5.194 -2.172 16.178 1.00 86.44 84 GLU A C 1
ATOM 635 O O . GLU A 1 84 ? -5.723 -2.361 17.275 1.00 86.44 84 GLU A O 1
ATOM 640 N N . TYR A 1 85 ? -5.512 -1.146 15.383 1.00 82.12 85 TYR A N 1
ATOM 641 C CA . TYR A 1 85 ? -6.525 -0.144 15.708 1.00 82.12 85 TYR A CA 1
ATOM 642 C C . TYR A 1 85 ? -7.858 -0.802 16.087 1.00 82.12 85 TYR A C 1
ATOM 644 O O . TYR A 1 85 ? -8.413 -0.546 17.158 1.00 82.12 85 TYR A O 1
ATOM 652 N N . ARG A 1 86 ? -8.347 -1.725 15.252 1.00 77.44 86 ARG A N 1
ATOM 653 C CA . ARG A 1 86 ? -9.600 -2.450 15.498 1.00 77.44 86 ARG A CA 1
ATOM 654 C C . ARG A 1 86 ? -9.530 -3.329 16.743 1.00 77.44 86 ARG A C 1
ATOM 656 O O . ARG A 1 86 ? -10.463 -3.327 17.544 1.00 77.44 86 ARG A O 1
ATOM 663 N N . LEU A 1 87 ? -8.437 -4.066 16.937 1.00 80.62 87 LEU A N 1
ATOM 664 C CA . LEU A 1 87 ? -8.238 -4.890 18.131 1.00 80.62 87 LEU A CA 1
ATOM 665 C C . LEU A 1 87 ? -8.230 -4.046 19.411 1.00 80.62 87 LEU A C 1
ATOM 667 O O . LEU A 1 87 ? -8.787 -4.476 20.420 1.00 80.62 87 LEU A O 1
ATOM 671 N N . GLU A 1 88 ? -7.630 -2.857 19.382 1.00 82.44 88 GLU A N 1
ATOM 672 C CA . GLU A 1 88 ? -7.590 -1.939 20.522 1.00 82.44 88 GLU A CA 1
ATOM 673 C C . GLU A 1 88 ? -8.978 -1.356 20.833 1.00 82.44 88 GLU A C 1
ATOM 675 O O . GLU A 1 88 ? -9.397 -1.345 21.996 1.00 82.44 88 GLU A O 1
ATOM 680 N N . LEU A 1 89 ? -9.754 -0.990 19.805 1.00 76.94 89 LEU A N 1
ATOM 681 C CA . LEU A 1 89 ? -11.154 -0.586 19.969 1.00 76.94 89 LEU A CA 1
ATOM 682 C C . LEU A 1 89 ? -12.019 -1.710 20.550 1.00 76.94 89 LEU A C 1
ATOM 684 O O . LEU A 1 89 ? -12.788 -1.484 21.486 1.00 76.94 89 LEU A O 1
ATOM 688 N N . ALA A 1 90 ? -11.876 -2.936 20.039 1.00 75.12 90 ALA A N 1
ATOM 689 C CA . ALA A 1 90 ? -12.604 -4.087 20.562 1.00 75.12 90 ALA A CA 1
ATOM 690 C C . ALA A 1 90 ? -12.251 -4.361 22.022 1.00 75.12 90 ALA A C 1
ATOM 692 O O . ALA A 1 90 ? -13.154 -4.513 22.838 1.00 75.12 90 ALA A O 1
ATOM 693 N N . ARG A 1 91 ? -10.957 -4.384 22.369 1.00 77.31 91 ARG A N 1
ATOM 694 C CA . ARG A 1 91 ? -10.502 -4.559 23.758 1.00 77.31 91 ARG A CA 1
ATOM 695 C C . ARG A 1 91 ? -11.114 -3.510 24.677 1.00 77.31 91 ARG A C 1
ATOM 697 O O . ARG A 1 91 ? -11.641 -3.875 25.722 1.00 77.31 91 ARG A O 1
ATOM 704 N N . SER A 1 92 ? -11.132 -2.251 24.242 1.00 73.81 92 SER A N 1
ATOM 705 C CA . SER A 1 92 ? -11.742 -1.150 24.994 1.00 73.81 92 SER A CA 1
ATOM 706 C C . SER A 1 92 ? -13.226 -1.395 25.280 1.00 73.81 92 SER A C 1
ATOM 708 O O . SER A 1 92 ? -13.697 -1.051 26.355 1.00 73.81 92 SER A O 1
ATOM 710 N N . CYS A 1 93 ? -13.957 -2.052 24.374 1.00 67.38 93 CYS A N 1
ATOM 711 C CA . CYS A 1 93 ? -15.373 -2.382 24.568 1.00 67.38 93 CYS A CA 1
ATOM 712 C C . CYS A 1 93 ? -15.625 -3.520 25.576 1.00 67.38 93 CYS A C 1
ATOM 714 O O . CYS A 1 93 ? -16.745 -3.647 26.064 1.00 67.38 93 CYS A O 1
ATOM 716 N N . PHE A 1 94 ? -14.624 -4.358 25.866 1.00 67.69 94 PHE A N 1
ATOM 717 C CA . PHE A 1 94 ? -14.734 -5.476 26.816 1.00 67.69 94 PHE A CA 1
ATOM 718 C C . PHE A 1 94 ? -14.160 -5.159 28.202 1.00 67.69 94 PHE A C 1
ATOM 720 O O . PHE A 1 94 ? -14.281 -5.979 29.112 1.00 67.69 94 PHE A O 1
ATOM 727 N N . GLU A 1 95 ? -13.526 -4.001 28.375 1.00 68.00 95 GLU A N 1
ATOM 728 C CA . GLU A 1 95 ? -13.030 -3.563 29.674 1.00 68.00 95 GLU A CA 1
ATOM 729 C C . GLU A 1 95 ? -14.151 -2.889 30.479 1.00 68.00 95 GLU A C 1
ATOM 731 O O . GLU A 1 95 ? -14.793 -1.945 30.021 1.00 68.00 95 GLU A O 1
ATOM 736 N N . ASP A 1 96 ? -14.373 -3.364 31.707 1.00 57.88 96 ASP A N 1
ATOM 737 C CA . ASP A 1 96 ? -15.290 -2.742 32.667 1.00 57.88 96 ASP A CA 1
ATOM 738 C C . ASP A 1 96 ? -14.723 -1.383 33.110 1.00 57.88 96 ASP A C 1
ATOM 740 O O . ASP A 1 96 ? -13.931 -1.307 34.054 1.00 57.88 96 ASP A O 1
ATOM 744 N N . SER A 1 97 ? -15.088 -0.279 32.449 1.00 57.19 97 SER A N 1
ATOM 745 C CA . SER A 1 97 ? -14.803 1.046 33.010 1.00 57.19 97 SER A CA 1
ATOM 746 C C . SER A 1 97 ? -15.696 2.175 32.495 1.00 57.19 97 SER A C 1
ATOM 748 O O . SER A 1 97 ? -16.211 2.174 31.383 1.00 57.19 97 SER A O 1
ATOM 750 N N . SER A 1 98 ? -15.794 3.226 33.308 1.00 65.38 98 SER A N 1
ATOM 751 C CA . SER A 1 98 ? -16.304 4.548 32.928 1.00 65.38 98 SER A CA 1
ATOM 752 C C . SER A 1 98 ? -15.404 5.294 31.927 1.00 65.38 98 SER A C 1
ATOM 754 O O . SER A 1 98 ? -15.687 6.442 31.610 1.00 65.38 98 SER A O 1
ATOM 756 N N . THR A 1 99 ? -14.307 4.677 31.468 1.00 73.19 99 THR A N 1
ATOM 757 C CA . THR A 1 99 ? -13.259 5.294 30.633 1.00 73.19 99 THR A CA 1
ATOM 758 C C . THR A 1 99 ? -13.145 4.663 29.242 1.00 73.19 99 THR A C 1
ATOM 760 O O . THR A 1 99 ? -12.186 4.931 28.526 1.00 73.19 99 THR A O 1
ATOM 763 N N . VAL A 1 100 ? -14.120 3.841 28.830 1.00 74.25 100 VAL A N 1
ATOM 764 C CA . VAL A 1 100 ? -14.156 3.218 27.491 1.00 74.25 100 VAL A CA 1
ATOM 765 C C . VAL A 1 100 ? -14.031 4.268 26.386 1.00 74.25 100 VAL A C 1
ATOM 767 O O . VAL A 1 100 ? -13.195 4.119 25.503 1.00 74.25 100 VAL A O 1
ATOM 770 N N . VAL A 1 101 ? -14.790 5.365 26.470 1.00 73.00 101 VAL A N 1
ATOM 771 C CA . VAL A 1 101 ? -14.749 6.443 25.465 1.00 73.00 101 VAL A CA 1
ATOM 772 C C . VAL A 1 101 ? -13.373 7.114 25.412 1.00 73.00 101 VAL A C 1
ATOM 774 O O . VAL A 1 101 ? -12.834 7.294 24.328 1.00 73.00 101 VAL A O 1
ATOM 777 N N . GLU A 1 102 ? -12.756 7.401 26.563 1.00 79.25 102 GLU A N 1
ATOM 778 C CA . GLU A 1 102 ? -11.413 8.003 26.626 1.00 79.25 102 GLU A CA 1
ATOM 779 C C . GLU A 1 102 ? -10.343 7.092 26.002 1.00 79.25 102 GLU A C 1
ATOM 781 O O . GLU A 1 102 ? -9.452 7.563 25.299 1.00 79.25 102 GLU A O 1
ATOM 786 N N . LYS A 1 103 ? -10.439 5.774 26.221 1.00 78.38 10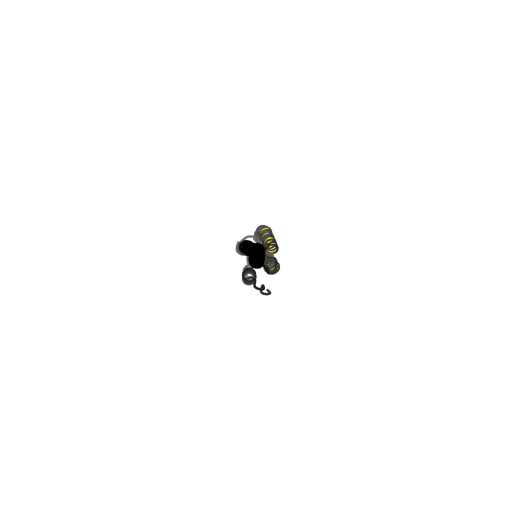3 LYS A N 1
ATOM 787 C CA . LYS A 1 103 ? -9.528 4.789 25.616 1.00 78.38 103 LYS A CA 1
ATOM 788 C C . LYS A 1 103 ? -9.726 4.672 24.109 1.00 78.38 103 LYS A C 1
ATOM 790 O O . LYS A 1 103 ? -8.751 4.545 23.375 1.00 78.38 103 LYS A O 1
ATOM 795 N N . MET A 1 104 ? -10.972 4.737 23.647 1.00 75.38 104 MET A N 1
ATOM 796 C CA . MET A 1 104 ? -11.281 4.729 22.219 1.00 75.38 104 MET A CA 1
ATOM 797 C C . MET A 1 104 ? -10.773 5.991 21.524 1.00 75.38 104 MET A C 1
ATOM 799 O O . MET A 1 104 ? -10.175 5.884 20.457 1.00 75.38 104 MET A O 1
ATOM 803 N N . ASP A 1 105 ? -10.948 7.162 22.141 1.00 78.75 105 ASP A N 1
ATOM 804 C CA . ASP A 1 105 ? -10.421 8.426 21.620 1.00 78.75 105 ASP A CA 1
ATOM 805 C C . ASP A 1 105 ? -8.878 8.384 21.565 1.00 78.75 105 ASP A C 1
ATOM 807 O O . ASP A 1 105 ? -8.287 8.732 20.543 1.00 78.75 105 ASP A O 1
ATOM 811 N N . ALA A 1 106 ? -8.218 7.833 22.593 1.00 82.81 106 ALA A N 1
ATOM 812 C CA . ALA A 1 106 ? -6.766 7.629 22.592 1.00 82.81 106 ALA A CA 1
ATOM 813 C C . ALA A 1 106 ? -6.291 6.659 21.490 1.00 82.81 106 ALA A C 1
ATOM 815 O O . ALA A 1 106 ? -5.263 6.900 20.856 1.00 82.81 106 ALA A O 1
ATOM 816 N N . ALA A 1 107 ? -7.036 5.580 21.228 1.00 80.00 107 ALA A N 1
ATOM 817 C CA . ALA A 1 107 ? -6.733 4.654 20.138 1.00 80.00 107 ALA A CA 1
ATOM 818 C C . ALA A 1 107 ? -6.886 5.331 18.765 1.00 80.00 107 ALA A C 1
ATOM 820 O O . ALA A 1 107 ? -6.034 5.161 17.894 1.00 80.00 107 ALA A O 1
ATOM 821 N N . VAL A 1 108 ? -7.931 6.142 18.571 1.00 79.25 108 VAL A N 1
ATOM 822 C CA . VAL A 1 108 ? -8.109 6.933 17.342 1.00 79.25 108 VAL A CA 1
ATOM 823 C C . VAL A 1 108 ? -6.931 7.879 17.136 1.00 79.25 108 VAL A C 1
ATOM 825 O O . VAL A 1 108 ? -6.339 7.869 16.061 1.00 79.25 108 VAL A O 1
ATOM 828 N N . GLU A 1 109 ? -6.546 8.657 18.149 1.00 82.69 109 GLU A N 1
ATOM 829 C CA . GLU A 1 109 ? -5.418 9.590 18.036 1.00 82.69 109 GLU A CA 1
ATOM 830 C C . GLU A 1 109 ? -4.095 8.878 17.730 1.00 82.69 109 GLU A C 1
ATOM 832 O O . GLU A 1 109 ? -3.322 9.342 16.889 1.00 82.69 109 GLU A O 1
ATOM 837 N N . LYS A 1 110 ? -3.855 7.729 18.370 1.00 86.00 110 LYS A N 1
ATOM 838 C CA . LYS A 1 110 ? -2.648 6.920 18.179 1.00 86.00 110 LYS A CA 1
ATOM 839 C C . LYS A 1 110 ? -2.511 6.412 16.743 1.00 86.00 110 LYS A C 1
ATOM 841 O O . LYS A 1 110 ? -1.433 6.531 16.167 1.00 86.00 110 LYS A O 1
ATOM 846 N N . TYR A 1 111 ? -3.581 5.861 16.169 1.00 84.31 111 TYR A N 1
ATOM 847 C CA . TYR A 1 111 ? -3.519 5.185 14.868 1.00 84.31 111 TYR A CA 1
ATOM 848 C C . TYR A 1 111 ? -3.873 6.083 13.678 1.00 84.31 111 TYR A C 1
ATOM 850 O O . TYR A 1 111 ? -3.412 5.817 12.570 1.00 84.31 111 TYR A O 1
ATOM 858 N N . ALA A 1 112 ? -4.639 7.164 13.864 1.00 81.56 112 ALA A N 1
ATOM 859 C CA . ALA A 1 112 ? -5.056 8.030 12.758 1.00 81.56 112 ALA A CA 1
ATOM 860 C C . ALA A 1 112 ? -3.863 8.640 12.011 1.00 81.56 112 ALA A C 1
ATOM 862 O O . ALA A 1 112 ? -3.846 8.645 10.781 1.00 81.56 112 ALA A O 1
ATOM 863 N N . GLY A 1 113 ? -2.851 9.121 12.742 1.00 83.69 113 GLY A N 1
ATOM 864 C CA . GLY A 1 113 ? -1.648 9.695 12.135 1.00 83.69 113 GLY A CA 1
ATOM 865 C C . GLY A 1 113 ? -0.854 8.670 11.324 1.00 83.69 113 GLY A C 1
ATOM 866 O O . GLY A 1 113 ? -0.465 8.949 10.193 1.00 83.69 113 GLY A O 1
ATOM 867 N N . GLU A 1 114 ? -0.666 7.472 11.880 1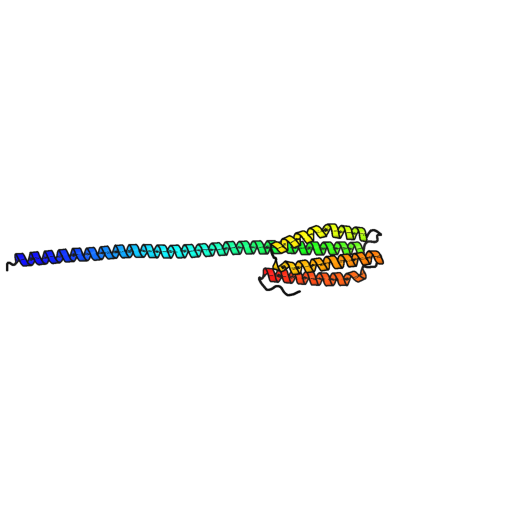.00 87.31 114 GLU A N 1
ATOM 868 C CA . GLU A 1 114 ? 0.075 6.386 11.233 1.00 87.31 114 GLU A CA 1
ATOM 869 C C . GLU A 1 114 ? -0.646 5.871 9.980 1.00 87.31 114 GLU A C 1
ATOM 871 O O . GLU A 1 114 ? -0.042 5.784 8.911 1.00 87.31 114 GLU A O 1
ATOM 876 N N . ILE A 1 115 ? -1.952 5.603 10.073 1.00 86.88 115 ILE A N 1
ATOM 877 C CA . ILE A 1 115 ? -2.750 5.094 8.951 1.00 86.88 115 ILE A CA 1
ATOM 878 C C . ILE A 1 115 ? -2.804 6.120 7.811 1.00 86.88 115 ILE A C 1
ATOM 880 O O . ILE A 1 115 ? -2.596 5.750 6.654 1.00 86.88 115 ILE A O 1
ATOM 884 N N . LEU A 1 116 ? -3.029 7.405 8.116 1.00 85.88 116 LEU A N 1
ATOM 885 C CA . LEU A 1 116 ? -3.046 8.473 7.107 1.00 85.88 116 LEU A CA 1
ATOM 886 C C . LEU A 1 116 ? -1.680 8.655 6.443 1.00 85.88 116 LEU A C 1
ATOM 888 O O . LEU A 1 116 ? -1.603 8.857 5.229 1.00 85.88 116 LEU A O 1
ATOM 892 N N . GLN A 1 117 ? -0.597 8.567 7.218 1.00 89.19 117 GLN A N 1
ATOM 893 C CA . GLN A 1 117 ? 0.749 8.653 6.670 1.00 89.19 117 GLN A CA 1
ATOM 894 C C . GLN A 1 117 ? 1.010 7.500 5.696 1.00 89.19 117 GLN A C 1
ATOM 896 O O . GLN A 1 117 ? 1.364 7.753 4.544 1.00 89.19 117 GLN A O 1
ATOM 901 N N . ILE A 1 118 ? 0.784 6.252 6.117 1.00 87.75 118 ILE A N 1
ATOM 902 C CA . ILE A 1 118 ? 1.034 5.080 5.270 1.00 87.75 118 ILE A CA 1
ATOM 903 C C . ILE A 1 118 ? 0.146 5.119 4.019 1.00 87.75 118 ILE A C 1
ATOM 905 O O . ILE A 1 118 ? 0.620 4.835 2.921 1.00 87.75 118 ILE A O 1
ATOM 909 N N . GLN A 1 119 ? -1.118 5.534 4.147 1.00 86.94 119 GLN A N 1
ATOM 910 C CA . GLN A 1 119 ? -2.011 5.715 3.003 1.00 86.94 119 GLN A CA 1
ATOM 911 C C . GLN A 1 119 ? -1.449 6.734 2.000 1.00 86.94 119 GLN A C 1
ATOM 913 O O . GLN A 1 119 ? -1.450 6.484 0.795 1.00 86.94 119 GLN A O 1
ATOM 918 N N . SER A 1 120 ? -0.938 7.869 2.484 1.00 84.81 120 SER A N 1
ATOM 919 C CA . SER A 1 120 ? -0.336 8.886 1.617 1.00 84.81 120 SER A CA 1
ATOM 920 C C . SER A 1 120 ? 0.912 8.364 0.894 1.00 84.81 120 SER A C 1
ATOM 922 O O . SER A 1 120 ? 1.099 8.638 -0.291 1.00 84.81 120 SER A O 1
ATOM 924 N N . GLU A 1 121 ? 1.728 7.547 1.566 1.00 87.25 121 GLU A N 1
ATOM 925 C CA . GLU A 1 121 ? 2.907 6.905 0.978 1.00 87.25 121 GLU A CA 1
ATOM 926 C C . GLU A 1 121 ? 2.510 5.868 -0.086 1.00 87.25 121 GLU A C 1
ATOM 928 O O . GLU A 1 121 ? 3.108 5.830 -1.166 1.00 87.25 121 GLU A O 1
ATOM 933 N N . ILE A 1 122 ? 1.449 5.088 0.159 1.00 85.00 122 ILE A N 1
ATOM 934 C CA . ILE A 1 122 ? 0.881 4.160 -0.830 1.00 85.00 122 ILE A CA 1
ATOM 935 C C . ILE A 1 122 ? 0.348 4.927 -2.041 1.00 85.00 122 ILE A C 1
ATOM 937 O O . ILE A 1 122 ? 0.662 4.556 -3.166 1.00 85.00 122 ILE A O 1
ATOM 941 N N . ALA A 1 123 ? -0.392 6.021 -1.848 1.00 83.81 123 ALA A N 1
ATOM 942 C CA . ALA A 1 123 ? -0.939 6.810 -2.952 1.00 83.81 123 ALA A CA 1
ATOM 943 C C . ALA A 1 123 ? 0.153 7.427 -3.850 1.00 83.81 123 ALA A C 1
ATOM 945 O O . ALA A 1 123 ? -0.059 7.603 -5.051 1.00 83.81 123 ALA A O 1
ATOM 946 N N . LEU A 1 124 ? 1.332 7.728 -3.294 1.00 81.12 124 LEU A N 1
ATOM 947 C CA . LEU A 1 124 ? 2.478 8.237 -4.054 1.00 81.12 124 LEU A CA 1
ATOM 948 C C . LEU A 1 124 ? 3.149 7.160 -4.915 1.00 81.12 124 LEU A C 1
ATOM 950 O O . LEU A 1 124 ? 3.609 7.459 -6.017 1.00 81.12 124 LEU A O 1
ATOM 954 N N . ILE A 1 125 ? 3.241 5.930 -4.408 1.00 80.38 125 ILE A N 1
ATOM 955 C CA . ILE A 1 125 ? 4.010 4.848 -5.041 1.00 80.38 125 ILE A CA 1
ATOM 956 C C . ILE A 1 125 ? 3.120 3.950 -5.911 1.00 80.38 125 ILE A C 1
ATOM 958 O O . ILE A 1 125 ? 3.532 3.515 -6.985 1.00 80.38 125 ILE A O 1
ATOM 962 N N . ALA A 1 126 ? 1.889 3.716 -5.471 1.00 81.75 126 ALA A N 1
ATOM 963 C CA . ALA A 1 126 ? 0.884 2.877 -6.105 1.00 81.75 126 ALA A CA 1
ATOM 964 C C . ALA A 1 126 ? -0.468 3.618 -6.155 1.00 81.75 126 ALA A C 1
ATOM 966 O O . ALA A 1 126 ? -1.418 3.233 -5.472 1.00 81.75 126 ALA A O 1
ATOM 967 N N . PRO A 1 127 ? -0.597 4.674 -6.983 1.00 82.88 127 PRO A N 1
ATOM 968 C CA . PRO A 1 127 ? -1.802 5.508 -7.039 1.00 82.88 127 PRO A CA 1
ATOM 969 C C . PRO A 1 127 ? -3.066 4.731 -7.418 1.00 82.88 127 PRO A C 1
ATOM 971 O O . PRO A 1 127 ? -4.161 5.113 -7.028 1.00 82.88 127 PRO A O 1
ATOM 974 N N . SER A 1 128 ? -2.931 3.613 -8.134 1.00 82.56 128 SER A N 1
ATOM 975 C CA . SER A 1 128 ? -4.063 2.740 -8.449 1.00 82.56 128 SER A CA 1
ATOM 976 C C . SER A 1 128 ? -4.689 2.087 -7.206 1.00 82.56 128 SER A C 1
ATOM 978 O O . SER A 1 128 ? -5.823 1.644 -7.276 1.00 82.56 128 SER A O 1
ATOM 980 N N . LEU A 1 129 ? -3.974 2.023 -6.076 1.00 83.44 129 LEU A N 1
ATOM 981 C CA . LEU A 1 129 ? -4.479 1.499 -4.799 1.00 83.44 129 LEU A CA 1
ATOM 982 C C . LEU A 1 129 ? -5.096 2.584 -3.901 1.00 83.44 129 LEU A C 1
ATOM 984 O O . LEU A 1 129 ? -5.526 2.286 -2.785 1.00 83.44 129 LEU A O 1
ATOM 988 N N . ALA A 1 130 ? -5.124 3.844 -4.347 1.00 82.00 130 ALA A N 1
ATOM 989 C CA . ALA A 1 130 ? -5.630 4.953 -3.541 1.00 82.00 130 ALA A CA 1
ATOM 990 C C . ALA A 1 130 ? -7.103 4.756 -3.150 1.00 82.00 130 ALA A C 1
ATOM 992 O O . ALA A 1 130 ? -7.446 4.962 -1.991 1.00 82.00 130 ALA A O 1
ATOM 993 N N . ASP A 1 131 ? -7.941 4.288 -4.077 1.00 81.69 131 ASP A N 1
ATOM 994 C CA . ASP A 1 131 ? -9.371 4.090 -3.823 1.00 81.69 131 ASP A CA 1
ATOM 995 C C . ASP A 1 131 ? -9.607 2.961 -2.808 1.00 81.69 131 ASP A C 1
ATOM 997 O O . ASP A 1 131 ? -10.250 3.181 -1.785 1.00 81.69 131 ASP A O 1
ATOM 1001 N N . ALA A 1 132 ? -8.972 1.800 -3.008 1.00 79.31 132 ALA A N 1
ATOM 1002 C CA . ALA A 1 132 ? -9.083 0.656 -2.099 1.00 79.31 132 ALA A CA 1
ATOM 1003 C C . ALA A 1 132 ? -8.589 0.978 -0.673 1.00 79.31 132 ALA A C 1
ATOM 1005 O O . ALA A 1 132 ? -9.157 0.525 0.320 1.00 79.31 132 ALA A O 1
ATOM 1006 N N . THR A 1 133 ? -7.525 1.778 -0.546 1.00 82.38 133 THR A N 1
ATOM 1007 C CA . THR A 1 133 ? -7.034 2.222 0.771 1.00 82.38 133 THR A CA 1
ATOM 1008 C C . THR A 1 133 ? -7.896 3.338 1.373 1.00 82.38 133 THR A C 1
ATOM 1010 O O . THR A 1 133 ? -8.038 3.422 2.591 1.00 82.38 133 THR A O 1
ATOM 1013 N N . GLN A 1 134 ? -8.519 4.194 0.564 1.00 85.06 134 GLN A N 1
ATOM 1014 C CA . GLN A 1 134 ? -9.460 5.205 1.052 1.00 85.06 134 GLN A CA 1
ATOM 1015 C C . GLN A 1 134 ? -10.746 4.574 1.589 1.00 85.06 134 GLN A C 1
ATOM 1017 O O . GLN A 1 134 ? -11.261 5.007 2.622 1.00 85.06 134 GLN A O 1
ATOM 1022 N N . GLU A 1 135 ? -11.242 3.542 0.916 1.00 81.81 135 GLU A N 1
ATOM 1023 C CA . GLU A 1 135 ? -12.419 2.797 1.337 1.00 81.81 135 GLU A CA 1
ATOM 1024 C C . GLU A 1 135 ? -12.191 2.105 2.683 1.00 81.81 135 GLU A C 1
ATOM 1026 O O . GLU A 1 135 ? -12.948 2.353 3.628 1.00 81.81 135 GLU A O 1
ATOM 1031 N N . LEU A 1 136 ? -11.089 1.358 2.829 1.00 80.38 136 LEU A N 1
ATOM 1032 C CA . LEU A 1 136 ? -10.753 0.698 4.093 1.00 80.38 136 LEU A CA 1
ATOM 1033 C C . LEU A 1 136 ? -10.614 1.704 5.247 1.00 80.38 136 LEU A C 1
ATOM 1035 O O . LEU A 1 136 ? -11.078 1.451 6.363 1.00 80.38 136 LEU A O 1
ATOM 1039 N N . LEU A 1 137 ? -10.018 2.874 4.983 1.00 80.69 137 LEU A N 1
ATOM 1040 C CA . LEU A 1 137 ? -9.957 3.961 5.959 1.00 80.69 137 LEU A CA 1
ATOM 1041 C C . LEU A 1 137 ? -11.355 4.441 6.358 1.00 80.69 137 LEU A C 1
ATOM 1043 O O . LEU A 1 137 ? -11.630 4.568 7.552 1.00 80.69 137 LEU A O 1
ATOM 1047 N N . SER A 1 138 ? -12.232 4.699 5.386 1.00 81.56 138 SER A N 1
ATOM 1048 C CA . SER A 1 138 ? -13.589 5.182 5.655 1.00 81.56 138 SER A CA 1
ATOM 1049 C C . SER A 1 138 ? -14.393 4.193 6.503 1.00 81.56 138 SER A C 1
ATOM 1051 O O . SER A 1 138 ? -14.945 4.582 7.530 1.00 81.56 138 SER A O 1
ATOM 1053 N N . MET A 1 139 ? -14.335 2.896 6.181 1.00 75.69 139 MET A N 1
ATOM 1054 C CA . MET A 1 139 ? -14.986 1.844 6.964 1.00 75.69 139 MET A CA 1
ATOM 1055 C C . MET A 1 139 ? -14.380 1.707 8.363 1.00 75.69 139 MET A C 1
ATOM 1057 O O . MET A 1 139 ? -15.095 1.455 9.335 1.00 75.69 139 MET A O 1
ATOM 1061 N N . GLY A 1 140 ? -13.058 1.869 8.484 1.00 72.44 140 GLY A N 1
ATOM 1062 C CA . GLY A 1 140 ? -12.344 1.947 9.759 1.00 72.44 140 GLY A CA 1
ATOM 1063 C C . GLY A 1 140 ? -12.891 3.049 10.667 1.00 72.44 140 GLY A C 1
ATOM 1064 O O . GLY A 1 140 ? -13.230 2.785 11.822 1.00 72.44 140 GLY A O 1
ATOM 1065 N N . VAL A 1 141 ? -13.014 4.262 10.125 1.00 76.38 141 VAL A N 1
ATOM 1066 C CA . VAL A 1 141 ? -13.510 5.445 10.840 1.00 76.38 141 VAL A CA 1
ATOM 1067 C C . VAL A 1 141 ? -14.989 5.307 11.197 1.00 76.38 141 VAL A C 1
ATOM 1069 O O . VAL A 1 141 ? -15.356 5.556 12.347 1.00 76.38 141 VAL A O 1
ATOM 1072 N N . ASP A 1 142 ? -15.830 4.890 10.252 1.00 77.88 142 ASP A N 1
ATOM 1073 C CA . ASP A 1 142 ? -17.277 4.772 10.451 1.00 77.88 142 ASP A CA 1
ATOM 1074 C C . ASP A 1 142 ? -17.615 3.761 11.542 1.00 77.88 142 ASP A C 1
ATOM 1076 O O . ASP A 1 142 ? -18.424 4.047 12.431 1.00 77.88 142 ASP A O 1
ATOM 1080 N N . ALA A 1 143 ? -16.936 2.613 11.534 1.00 72.31 143 ALA A N 1
ATOM 1081 C CA . ALA A 1 143 ? -17.069 1.648 12.609 1.00 72.31 143 ALA A CA 1
ATOM 1082 C C . ALA A 1 143 ? -16.580 2.240 13.930 1.00 72.31 143 ALA A C 1
ATOM 1084 O O . ALA A 1 143 ? -17.346 2.280 14.881 1.00 72.31 143 ALA A O 1
ATOM 1085 N N . GLY A 1 144 ? -15.370 2.812 13.997 1.00 71.50 144 GLY A N 1
ATOM 1086 C CA . GLY A 1 144 ? -14.867 3.444 15.224 1.00 71.50 144 GLY A CA 1
ATOM 1087 C C . GLY A 1 144 ? -15.853 4.455 15.833 1.00 71.50 144 GLY A C 1
ATOM 1088 O O . GLY A 1 144 ? -16.089 4.455 17.045 1.00 71.50 144 GLY A O 1
ATOM 1089 N N . GLN A 1 145 ? -16.517 5.257 14.994 1.00 77.38 145 GLN A N 1
ATOM 1090 C CA . GLN A 1 145 ? -17.580 6.174 15.415 1.00 77.38 145 GLN A CA 1
ATOM 1091 C C . GLN A 1 145 ? -18.850 5.459 15.898 1.00 77.38 145 GLN A C 1
ATOM 1093 O O . GLN A 1 145 ? -19.472 5.908 16.866 1.00 77.38 145 GLN A O 1
ATOM 1098 N N . ALA A 1 146 ? -19.261 4.375 15.242 1.00 75.56 146 ALA A N 1
ATOM 1099 C CA . ALA A 1 146 ? -20.400 3.562 15.657 1.00 75.56 146 ALA A CA 1
ATOM 1100 C C . ALA A 1 146 ? -20.144 2.881 17.012 1.00 75.56 146 ALA A C 1
ATOM 1102 O O . ALA A 1 146 ? -20.983 2.983 17.913 1.00 75.56 146 ALA A O 1
ATOM 1103 N N . MET A 1 147 ? -18.950 2.308 17.205 1.00 71.88 147 MET A N 1
ATOM 1104 C CA . MET A 1 147 ? -18.498 1.743 18.479 1.00 71.88 147 MET A CA 1
ATOM 1105 C C . MET A 1 147 ? -18.553 2.807 19.589 1.00 71.88 147 MET A C 1
ATOM 1107 O O . MET A 1 147 ? -19.071 2.551 20.677 1.00 71.88 147 MET A O 1
ATOM 1111 N N . ARG A 1 148 ? -18.067 4.025 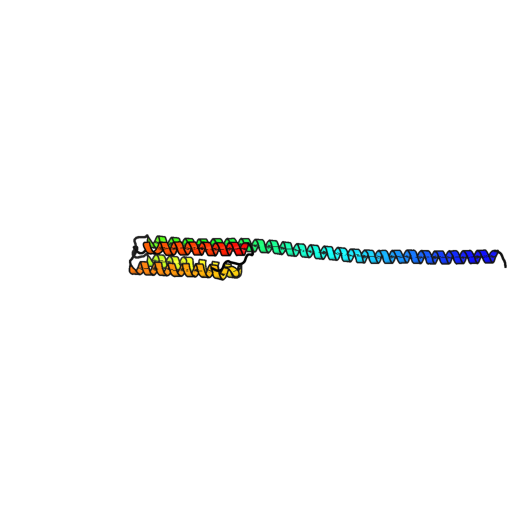19.308 1.00 75.25 148 ARG A N 1
ATOM 1112 C CA . ARG A 1 148 ? -18.046 5.146 20.263 1.00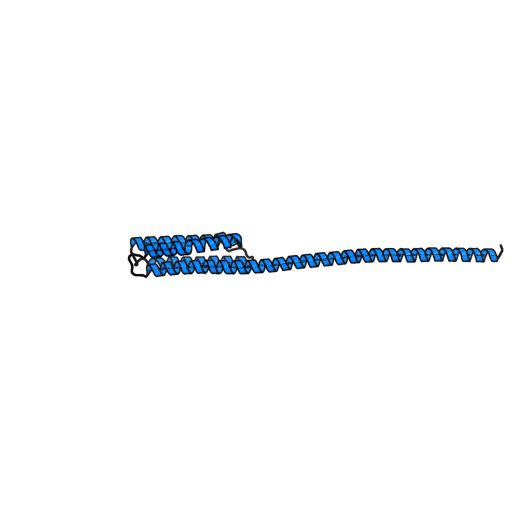 75.25 148 ARG A CA 1
ATOM 1113 C C . ARG A 1 148 ? -19.458 5.566 20.672 1.00 75.25 148 ARG A C 1
ATOM 1115 O O . ARG A 1 148 ? -19.742 5.683 21.860 1.00 75.25 148 ARG A O 1
ATOM 1122 N N . LYS A 1 149 ? -20.371 5.720 19.706 1.00 78.00 149 LYS A N 1
ATOM 1123 C CA . LYS A 1 149 ? -21.789 6.038 19.969 1.00 78.00 149 LYS A CA 1
ATOM 1124 C C . LYS A 1 149 ? -22.486 4.946 20.782 1.00 78.00 149 LYS A C 1
ATOM 1126 O O . LYS A 1 149 ? -23.303 5.256 21.647 1.00 78.00 149 LYS A O 1
ATOM 1131 N N . ALA A 1 150 ? -22.183 3.676 20.510 1.00 72.88 150 ALA A N 1
ATOM 1132 C CA . ALA A 1 150 ? -22.723 2.556 21.276 1.00 72.88 150 ALA A CA 1
ATOM 1133 C C . ALA A 1 150 ? -22.224 2.580 22.731 1.00 72.88 150 ALA A C 1
ATOM 1135 O O . ALA A 1 150 ? -23.022 2.413 23.654 1.00 72.88 150 ALA A O 1
ATOM 1136 N N . ALA A 1 151 ? -20.934 2.869 22.938 1.00 70.62 151 ALA A N 1
ATOM 1137 C CA . ALA A 1 151 ? -20.344 3.013 24.266 1.00 70.62 151 ALA A CA 1
ATOM 1138 C C . ALA A 1 151 ? -20.941 4.195 25.057 1.00 70.62 151 ALA A C 1
ATOM 1140 O O . ALA A 1 151 ? -21.226 4.045 26.244 1.00 70.62 151 ALA A O 1
ATOM 1141 N N . GLU A 1 152 ? -21.187 5.341 24.409 1.00 75.12 152 GLU A N 1
ATOM 1142 C CA . GLU A 1 152 ? -21.833 6.517 25.022 1.00 75.12 152 GLU A CA 1
ATOM 1143 C C . GLU A 1 152 ? -23.285 6.241 25.456 1.00 75.12 152 GLU A C 1
ATOM 1145 O O . GLU A 1 152 ? -23.745 6.786 26.460 1.00 75.12 152 GLU A O 1
ATOM 1150 N N . LYS A 1 153 ? -24.017 5.414 24.699 1.00 72.50 153 LYS A N 1
ATOM 1151 C CA . LYS A 1 153 ? -25.452 5.175 24.906 1.00 72.50 153 LYS A CA 1
ATOM 1152 C C . LYS A 1 153 ? -25.751 4.077 25.930 1.00 72.50 153 LYS A C 1
ATOM 1154 O O . LYS A 1 153 ? -26.619 4.270 26.778 1.00 72.50 153 LYS A O 1
ATOM 1159 N N . ASP A 1 154 ? -25.055 2.944 25.839 1.00 63.84 154 ASP A N 1
ATOM 1160 C CA . ASP A 1 154 ? -25.415 1.709 26.554 1.00 63.84 154 ASP A CA 1
ATOM 1161 C C . ASP A 1 154 ? -24.313 1.230 27.533 1.00 63.84 154 ASP A C 1
ATOM 1163 O O . ASP A 1 154 ? -24.476 0.224 28.229 1.00 63.84 154 ASP A O 1
ATOM 1167 N N . GLY A 1 155 ? -23.173 1.930 27.618 1.00 60.94 155 GLY A N 1
ATOM 1168 C CA . GLY A 1 155 ? -21.981 1.428 28.311 1.00 60.94 155 GLY A CA 1
ATOM 1169 C C . GLY A 1 155 ? -21.400 0.173 27.633 1.00 60.94 155 GLY A C 1
ATOM 1170 O O . GLY A 1 155 ? -21.740 -0.149 26.495 1.00 60.94 155 GLY A O 1
ATOM 1171 N N . ALA A 1 156 ? -20.537 -0.582 28.328 1.00 54.31 156 ALA A N 1
ATOM 1172 C CA . ALA A 1 156 ? -19.803 -1.749 27.793 1.00 54.31 156 ALA A CA 1
ATOM 1173 C C . ALA A 1 156 ? -20.678 -2.907 27.233 1.00 54.31 156 ALA A C 1
ATOM 1175 O O . ALA A 1 156 ? -20.164 -3.903 26.727 1.00 54.31 156 ALA A O 1
ATOM 1176 N N . THR A 1 157 ? -22.015 -2.799 27.263 1.00 52.28 157 THR A N 1
ATOM 1177 C CA . THR A 1 157 ? -22.925 -3.807 26.683 1.00 52.28 157 THR A CA 1
ATOM 1178 C C . THR A 1 157 ? -23.099 -3.716 25.158 1.00 52.28 157 THR A C 1
ATOM 1180 O O . THR A 1 157 ? -23.678 -4.629 24.563 1.00 52.28 157 THR A O 1
ATOM 1183 N N . GLY A 1 158 ? -22.522 -2.705 24.495 1.00 53.47 158 GLY A N 1
ATOM 1184 C CA . GLY A 1 158 ? -22.555 -2.531 23.032 1.00 53.47 158 GLY A CA 1
ATOM 1185 C C . GLY A 1 158 ? -21.807 -3.595 22.205 1.00 53.47 158 GLY A C 1
ATOM 1186 O O . GLY A 1 158 ? -21.959 -3.648 20.984 1.00 53.47 158 GLY A O 1
ATOM 1187 N N . ALA A 1 159 ? -21.052 -4.499 22.842 1.00 52.19 159 ALA A N 1
ATOM 1188 C CA . ALA A 1 159 ? -20.149 -5.434 22.166 1.00 52.19 159 ALA A CA 1
ATOM 1189 C C . ALA A 1 159 ? -20.814 -6.430 21.188 1.00 52.19 159 ALA A C 1
ATOM 1191 O O . ALA A 1 159 ? -20.150 -6.971 20.304 1.00 52.19 159 ALA A O 1
ATOM 1192 N N . LYS A 1 160 ? -22.130 -6.671 21.296 1.00 51.81 160 LYS A N 1
ATOM 1193 C CA . LYS A 1 160 ? -22.857 -7.564 20.370 1.00 51.81 160 LYS A CA 1
ATOM 1194 C C . LYS A 1 160 ? -23.097 -6.959 18.981 1.00 51.81 160 LYS A C 1
ATOM 1196 O O . LYS A 1 160 ? -23.257 -7.728 18.039 1.00 51.81 160 LYS A O 1
ATOM 1201 N N . GLY A 1 161 ? -23.106 -5.629 18.845 1.00 56.47 161 GLY A N 1
ATOM 1202 C CA . GLY A 1 161 ? -23.236 -4.955 17.543 1.00 56.47 161 GLY A CA 1
ATOM 1203 C C . GLY A 1 161 ? -21.944 -4.964 16.722 1.00 56.47 161 GLY A C 1
ATOM 1204 O O . GLY A 1 161 ? -21.984 -4.896 15.500 1.00 56.47 161 GLY A O 1
ATOM 1205 N N . LEU A 1 162 ? -20.803 -5.143 17.391 1.00 60.66 162 LEU A N 1
ATOM 1206 C CA . LEU A 1 162 ? -19.469 -4.996 16.806 1.00 60.66 162 LEU A CA 1
ATOM 1207 C C . LEU A 1 162 ? -19.080 -6.119 15.854 1.00 60.66 162 LEU A C 1
ATOM 1209 O O . LEU A 1 162 ? -18.259 -5.916 14.970 1.00 60.66 162 LEU A O 1
ATOM 1213 N N . ARG A 1 163 ? -19.648 -7.315 16.028 1.00 65.38 163 ARG A N 1
ATOM 1214 C CA . ARG A 1 163 ? -19.263 -8.477 15.222 1.00 65.38 163 ARG A CA 1
ATOM 1215 C C . ARG A 1 163 ? -19.538 -8.258 13.733 1.00 65.38 163 ARG A C 1
ATOM 1217 O O . ARG A 1 163 ? -18.674 -8.562 12.928 1.00 65.38 163 ARG A O 1
ATOM 1224 N N . GLY A 1 164 ? -20.683 -7.662 13.393 1.00 67.19 164 GLY A N 1
ATOM 1225 C CA . GLY A 1 164 ? -21.004 -7.329 12.002 1.00 67.19 164 GLY A CA 1
ATOM 1226 C C . GLY A 1 164 ? -20.063 -6.275 11.411 1.00 67.19 164 GLY A C 1
ATOM 1227 O O . GLY A 1 164 ? -19.693 -6.373 10.248 1.00 67.19 164 GLY A O 1
ATOM 1228 N N . GLU A 1 165 ? -19.614 -5.310 12.218 1.00 70.25 165 GLU A N 1
ATOM 1229 C CA . GLU A 1 165 ? -18.630 -4.306 11.788 1.00 70.25 165 GLU A CA 1
ATOM 1230 C C . GLU A 1 165 ? -17.214 -4.877 11.647 1.00 70.25 165 GLU A C 1
ATOM 1232 O O . GLU A 1 165 ? -16.410 -4.332 10.892 1.00 70.25 165 GLU A O 1
ATOM 1237 N N . PHE A 1 166 ? -16.894 -5.943 12.384 1.00 71.50 166 PHE A N 1
ATOM 1238 C CA . PHE A 1 166 ? -15.644 -6.689 12.244 1.00 71.50 166 PHE A CA 1
ATOM 1239 C C . PHE A 1 166 ? -15.641 -7.576 11.005 1.00 71.50 166 PHE A C 1
ATOM 1241 O O . PHE A 1 166 ? -14.639 -7.592 10.299 1.00 71.50 166 PHE A O 1
ATOM 1248 N N . ASP A 1 167 ? -16.745 -8.277 10.743 1.00 74.44 167 ASP A N 1
ATOM 1249 C CA . ASP A 1 167 ? -16.888 -9.127 9.560 1.00 74.44 167 ASP A CA 1
ATOM 1250 C C . ASP A 1 167 ? -16.820 -8.259 8.286 1.00 74.44 167 ASP A C 1
ATOM 1252 O O . ASP A 1 167 ? -15.978 -8.505 7.431 1.00 74.44 167 ASP A O 1
ATOM 1256 N N . ALA A 1 168 ? -17.571 -7.150 8.228 1.00 76.00 168 ALA A N 1
ATOM 1257 C CA . ALA A 1 168 ? -17.521 -6.212 7.098 1.00 76.00 168 ALA A CA 1
ATOM 1258 C C . ALA A 1 168 ? -16.138 -5.560 6.905 1.00 76.00 168 ALA A C 1
ATOM 1260 O O . ALA A 1 168 ? -15.713 -5.298 5.784 1.00 76.00 168 ALA A O 1
ATOM 1261 N N . PHE A 1 169 ? -15.418 -5.288 7.996 1.00 77.88 169 PHE A N 1
ATOM 1262 C CA . PHE A 1 169 ? -14.042 -4.803 7.913 1.00 77.88 169 PHE A CA 1
ATOM 1263 C C . PHE A 1 169 ? -13.091 -5.876 7.382 1.00 77.88 169 PHE A C 1
ATOM 1265 O O . PHE A 1 169 ? -12.217 -5.563 6.582 1.00 77.88 169 PHE A O 1
ATOM 1272 N N . HIS A 1 170 ? -13.239 -7.123 7.830 1.00 80.69 170 HIS A N 1
ATOM 1273 C CA . HIS A 1 170 ? -12.415 -8.223 7.349 1.00 80.69 170 HIS A CA 1
ATOM 1274 C C . HIS A 1 170 ? -12.613 -8.449 5.848 1.00 80.69 170 HIS A C 1
ATOM 1276 O O . HIS A 1 170 ? -11.618 -8.572 5.139 1.00 80.69 170 HIS A O 1
ATOM 1282 N N . ASP A 1 171 ? -13.860 -8.403 5.373 1.00 83.62 171 ASP A N 1
ATOM 1283 C CA . ASP A 1 171 ? -14.181 -8.476 3.945 1.00 83.62 171 ASP A CA 1
ATOM 1284 C C . ASP A 1 171 ? -13.486 -7.339 3.173 1.00 83.62 171 ASP A C 1
ATOM 1286 O O . ASP A 1 171 ? -12.730 -7.602 2.244 1.00 83.62 171 ASP A O 1
ATOM 1290 N N . SER A 1 172 ? -13.586 -6.092 3.652 1.00 79.50 172 SER A N 1
ATOM 1291 C CA . SER A 1 172 ? -12.899 -4.942 3.038 1.00 79.50 172 SER A CA 1
ATOM 1292 C C . SER A 1 172 ? -11.367 -5.059 3.053 1.00 79.50 172 SER A C 1
ATOM 1294 O O . SER A 1 172 ? -10.687 -4.622 2.124 1.00 79.50 172 SER A O 1
ATOM 1296 N N . VAL A 1 173 ? -10.782 -5.671 4.090 1.00 82.31 173 VAL A N 1
ATOM 1297 C CA . VAL A 1 173 ? -9.345 -5.977 4.106 1.00 82.31 173 VAL A CA 1
ATOM 1298 C C . VAL A 1 173 ? -8.993 -6.990 3.020 1.00 82.31 173 VAL A C 1
ATOM 1300 O O . VAL A 1 173 ? -7.954 -6.833 2.373 1.00 82.31 173 VAL A O 1
ATOM 1303 N N . GLU A 1 174 ? -9.811 -8.023 2.831 1.00 85.56 174 GLU A N 1
ATOM 1304 C CA . GLU A 1 174 ? -9.595 -9.008 1.773 1.00 85.56 174 GLU A CA 1
ATOM 1305 C C . GLU A 1 174 ? -9.756 -8.367 0.386 1.00 85.56 174 GLU A C 1
ATOM 1307 O O . GLU A 1 174 ? -8.875 -8.563 -0.450 1.00 85.56 174 GLU A O 1
ATOM 1312 N N 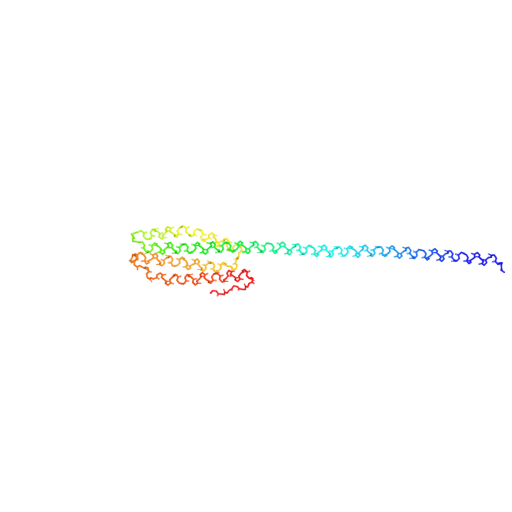. ASP A 1 175 ? -10.736 -7.486 0.177 1.00 84.38 175 ASP A N 1
ATOM 1313 C CA . ASP A 1 175 ? -10.885 -6.719 -1.070 1.00 84.38 175 ASP A CA 1
ATOM 1314 C C . ASP A 1 175 ? -9.654 -5.838 -1.339 1.00 84.38 175 ASP A C 1
ATOM 1316 O O . ASP A 1 175 ? -9.060 -5.853 -2.423 1.00 84.38 175 ASP A O 1
ATOM 1320 N N . CYS A 1 176 ? -9.175 -5.125 -0.314 1.00 82.75 176 CYS A N 1
ATOM 1321 C CA . CYS A 1 176 ? -7.969 -4.304 -0.403 1.00 82.75 176 CYS A CA 1
ATOM 1322 C C . CYS A 1 176 ? -6.732 -5.173 -0.717 1.00 82.75 176 CYS A C 1
ATOM 1324 O O . CYS A 1 176 ? -5.858 -4.801 -1.510 1.00 82.75 176 CYS A O 1
ATOM 1326 N N . ARG A 1 177 ? -6.651 -6.371 -0.126 1.00 85.50 177 ARG A N 1
ATOM 1327 C CA . ARG A 1 177 ? -5.585 -7.347 -0.375 1.00 85.50 177 ARG A CA 1
ATOM 1328 C C . ARG A 1 177 ? -5.643 -7.906 -1.795 1.00 85.50 177 ARG A C 1
ATOM 1330 O O . ARG A 1 177 ? -4.586 -8.085 -2.408 1.00 85.50 177 ARG A O 1
ATOM 1337 N N . GLU A 1 178 ? -6.829 -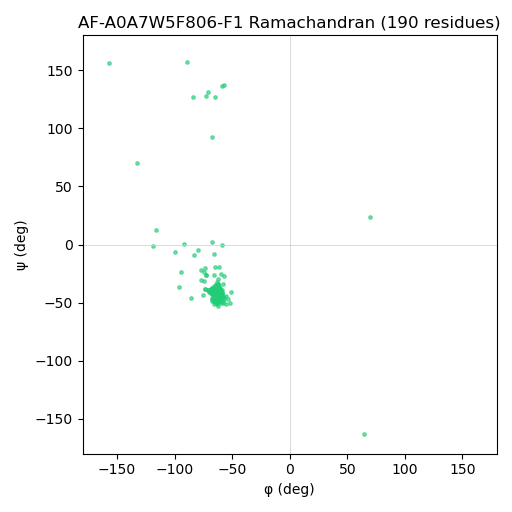8.173 -2.327 1.00 88.44 178 GLU A N 1
ATOM 1338 C CA . GLU A 1 178 ? -7.022 -8.595 -3.713 1.00 88.44 178 GLU A CA 1
ATOM 1339 C C . GLU A 1 178 ? -6.624 -7.490 -4.693 1.00 88.44 178 GLU A C 1
ATOM 1341 O O . GLU A 1 178 ? -5.871 -7.763 -5.635 1.00 88.44 178 GLU A O 1
ATOM 1346 N N . ALA A 1 179 ? -7.009 -6.239 -4.423 1.00 85.75 179 ALA A N 1
ATOM 1347 C CA . ALA A 1 179 ? -6.589 -5.069 -5.191 1.00 85.75 179 ALA A CA 1
ATOM 1348 C C . ALA A 1 179 ? -5.058 -4.926 -5.222 1.00 85.75 179 ALA A C 1
ATOM 1350 O O . ALA A 1 179 ? -4.458 -4.743 -6.287 1.00 85.75 179 ALA A O 1
ATOM 1351 N N . MET A 1 180 ? -4.398 -5.098 -4.074 1.00 87.25 180 MET A N 1
ATOM 1352 C CA . MET A 1 180 ? -2.937 -5.109 -3.980 1.00 87.25 180 MET A CA 1
ATOM 1353 C C . MET A 1 180 ? -2.316 -6.261 -4.781 1.00 87.25 180 MET A C 1
ATOM 1355 O O . MET A 1 180 ? -1.335 -6.079 -5.509 1.00 87.25 180 MET A O 1
ATOM 1359 N N . ALA A 1 181 ? -2.888 -7.460 -4.689 1.00 87.94 181 ALA A N 1
ATOM 1360 C CA . ALA A 1 181 ? -2.400 -8.611 -5.432 1.00 87.94 181 ALA A CA 1
ATOM 1361 C C . ALA A 1 181 ? -2.547 -8.412 -6.954 1.00 87.94 181 ALA A C 1
ATOM 1363 O O . ALA A 1 181 ? -1.630 -8.770 -7.695 1.00 87.94 181 ALA A O 1
ATOM 1364 N N . ALA A 1 182 ? -3.649 -7.812 -7.413 1.00 87.50 182 ALA A N 1
ATOM 1365 C CA . ALA A 1 182 ? -3.863 -7.445 -8.813 1.00 87.50 182 ALA A CA 1
ATOM 1366 C C . ALA A 1 182 ? -2.850 -6.388 -9.282 1.00 87.50 182 ALA A C 1
ATOM 1368 O O . ALA A 1 182 ? -2.198 -6.579 -10.312 1.00 87.50 182 ALA A O 1
ATOM 1369 N N . HIS A 1 183 ? -2.619 -5.341 -8.481 1.00 86.12 183 HIS A N 1
ATOM 1370 C CA . HIS A 1 183 ? -1.618 -4.312 -8.769 1.00 86.12 183 HIS A CA 1
ATOM 1371 C C . HIS A 1 183 ? -0.214 -4.908 -8.949 1.00 86.12 183 HIS A C 1
ATOM 1373 O O . HIS A 1 183 ? 0.457 -4.631 -9.944 1.00 86.12 183 HIS A O 1
ATOM 1379 N N . LEU A 1 184 ? 0.212 -5.795 -8.044 1.00 85.31 184 LEU A N 1
ATOM 1380 C CA . LEU A 1 184 ? 1.515 -6.463 -8.137 1.00 85.31 184 LEU A CA 1
ATOM 1381 C C . LEU A 1 184 ? 1.639 -7.403 -9.347 1.00 85.31 184 LEU A C 1
ATOM 1383 O O . LEU A 1 184 ? 2.751 -7.638 -9.823 1.00 85.31 184 LEU A O 1
ATOM 1387 N N . ARG A 1 185 ? 0.524 -7.948 -9.850 1.00 87.62 185 ARG A N 1
ATOM 1388 C CA . ARG A 1 185 ? 0.491 -8.751 -11.084 1.00 87.62 185 ARG A CA 1
ATOM 1389 C C . ARG A 1 185 ? 0.414 -7.898 -12.356 1.00 87.62 185 ARG A C 1
ATOM 1391 O O . ARG A 1 185 ? 0.581 -8.439 -13.447 1.00 87.62 185 ARG A O 1
ATOM 1398 N N . GLY A 1 186 ? 0.199 -6.585 -12.235 1.00 83.81 186 GLY A N 1
ATOM 1399 C CA . GLY A 1 186 ? -0.073 -5.701 -13.372 1.00 83.81 186 GLY A CA 1
ATOM 1400 C C . GLY A 1 186 ? -1.444 -5.950 -14.009 1.00 83.81 186 GLY A C 1
ATOM 1401 O O . GLY A 1 186 ? -1.631 -5.678 -15.195 1.00 83.81 186 GLY A O 1
ATOM 1402 N N . GLU A 1 187 ? -2.378 -6.509 -13.242 1.00 87.38 187 GLU A N 1
ATOM 1403 C CA . GLU A 1 187 ? -3.759 -6.768 -13.642 1.00 87.38 187 GLU A CA 1
ATOM 1404 C C . GLU A 1 187 ? -4.650 -5.553 -13.333 1.00 87.38 187 GLU A C 1
ATOM 1406 O O . GLU A 1 187 ? -4.307 -4.739 -12.469 1.00 87.38 187 GLU A O 1
ATOM 1411 N N . PRO A 1 188 ? -5.794 -5.401 -14.026 1.00 82.88 188 PRO A N 1
ATOM 1412 C CA . PRO A 1 188 ? -6.799 -4.430 -13.619 1.00 82.88 188 PRO A CA 1
ATOM 1413 C C . PRO A 1 188 ? -7.269 -4.732 -12.193 1.00 82.88 188 PRO A C 1
ATOM 1415 O O . PRO A 1 188 ? -7.495 -5.889 -11.837 1.00 82.88 188 PRO A O 1
ATOM 1418 N N . ILE A 1 189 ? -7.399 -3.680 -11.388 1.00 78.44 189 ILE A N 1
ATOM 1419 C CA . ILE A 1 189 ? -7.904 -3.781 -10.020 1.00 78.44 189 ILE A CA 1
ATOM 1420 C C . ILE A 1 189 ? -9.407 -4.099 -10.092 1.00 78.44 189 ILE A C 1
ATOM 1422 O O . ILE A 1 189 ? -10.100 -3.451 -10.884 1.00 78.44 189 ILE A O 1
ATOM 1426 N N . PRO A 1 190 ? -9.905 -5.099 -9.340 1.00 74.12 190 PRO A N 1
ATOM 1427 C CA . PRO A 1 190 ? -11.336 -5.371 -9.252 1.00 74.12 190 PRO A CA 1
ATOM 1428 C C . PRO A 1 190 ? -12.066 -4.122 -8.754 1.00 74.12 190 PRO A C 1
ATOM 1430 O O . PRO A 1 190 ? -11.572 -3.448 -7.854 1.00 74.12 190 PRO A O 1
ATOM 1433 N N . GLU A 1 191 ? -13.213 -3.795 -9.345 1.00 65.88 191 GLU A N 1
ATOM 1434 C CA . GLU A 1 191 ? -14.078 -2.763 -8.767 1.00 65.88 191 GLU A CA 1
ATOM 1435 C C . GLU A 1 191 ? -14.584 -3.273 -7.411 1.00 65.88 191 GLU A C 1
ATOM 1437 O O . GLU A 1 191 ? -15.081 -4.401 -7.341 1.00 65.88 191 GLU A O 1
ATOM 1442 N N . ALA A 1 192 ? -14.379 -2.462 -6.370 1.00 51.22 192 ALA A N 1
ATOM 1443 C CA . ALA A 1 192 ? -14.932 -2.670 -5.035 1.00 51.22 192 ALA A CA 1
ATOM 1444 C C . ALA A 1 192 ? -16.445 -2.389 -5.022 1.00 51.22 192 ALA A C 1
ATOM 1446 O O . ALA A 1 192 ? -16.877 -1.440 -5.728 1.00 51.22 192 ALA A O 1
#

Mean predicted aligned error: 14.48 Å

Organism: NCBI:txid1841